Protein AF-A0A3M7QN34-F1 (afdb_monomer_lite)

Secondary structure (DSSP, 8-state):
--HHHHHHHHHHHHHHH-TT-SEETTEE--HHHHHHHHHHHHHHHTSSSPPPPSS-TTTT---GGGGSS---HHHHHHHHHS-TT----HHHHHHHHHHHHHHHHHHHHHHHHHHHHHHT--GGGGPPPTTHHHHHHHHHTT-HHHHHHHHHHHHHHHHS---HHHHHHHHHHTTGGGSSS-THHHHHHHHS-HHHHHHHHHHHHHHHHHHHHHHHHHHHHHHHHHT--

Organism: Brachionus plicatilis (NCBI:txid10195)

Foldseek 3Di:
DVVVVVVVVVVLLVCLACVQDQDDPLAGDAPVNNVVSVVQQVVLVVDPHHDDRPDDPPPPPDDPVVVPDDDDPLNVVCCVQDPSPDDGDLVVNLVVLLSLLLVLLVVLLVVLVVVCVVPVNDSVLQHADPCLLVLLLVLCVVVVPLLVVLLVVLVVLLVDVDDLVVVVVVCVVSVNLVRDPPSSNSSSLSVGDSVSSSSSSSSSVNSVVSVVVVVVVVVVVVVVVVVVD

Radius of gyration: 20.68 Å; chains: 1; bounding box: 48×54×61 Å

pLDDT: mean 83.12, std 12.53, range [33.84, 96.0]

Structure (mmCIF, N/CA/C/O backbone):
data_AF-A0A3M7QN34-F1
#
_entry.id   AF-A0A3M7QN34-F1
#
loop_
_atom_site.group_PDB
_atom_site.id
_atom_site.type_symbol
_atom_site.label_atom_id
_atom_site.label_alt_id
_atom_site.label_comp_id
_atom_site.label_asym_id
_atom_site.label_entity_id
_atom_site.label_seq_id
_atom_site.pdbx_PDB_ins_code
_atom_site.Cartn_x
_atom_site.Cartn_y
_atom_site.Cartn_z
_atom_site.occupancy
_atom_site.B_iso_or_equiv
_atom_site.auth_seq_id
_atom_site.auth_comp_id
_atom_site.auth_asym_id
_atom_site.auth_atom_id
_atom_site.pdbx_PDB_model_num
ATOM 1 N N . MET A 1 1 ? -16.523 -7.937 -21.907 1.00 39.94 1 MET A N 1
ATOM 2 C CA . MET A 1 1 ? -15.132 -8.309 -22.277 1.00 39.94 1 MET A CA 1
ATOM 3 C C . MET A 1 1 ? -14.307 -7.127 -22.798 1.00 39.94 1 MET A C 1
ATOM 5 O O . MET A 1 1 ? -13.100 -7.127 -22.617 1.00 39.94 1 MET A O 1
ATOM 9 N N . THR A 1 2 ? -14.929 -6.104 -23.390 1.00 34.28 2 THR A N 1
ATOM 10 C CA . THR A 1 2 ? -14.274 -4.892 -23.917 1.00 34.28 2 THR A CA 1
ATOM 11 C C . THR A 1 2 ? -13.830 -3.886 -22.845 1.00 34.28 2 THR A C 1
ATOM 13 O O . THR A 1 2 ? -12.757 -3.311 -22.983 1.00 34.28 2 THR A O 1
ATOM 16 N N . GLU A 1 3 ? -14.562 -3.722 -21.737 1.00 33.84 3 GLU A N 1
ATOM 17 C CA . GLU A 1 3 ? -14.157 -2.800 -20.653 1.00 33.84 3 GLU A CA 1
ATOM 18 C C . GLU A 1 3 ? -12.852 -3.213 -19.955 1.00 33.84 3 GLU A C 1
ATOM 20 O O . GLU A 1 3 ? -12.034 -2.359 -19.628 1.00 33.84 3 GLU A O 1
ATOM 25 N N . PHE A 1 4 ? -12.601 -4.518 -19.809 1.00 37.81 4 PHE A N 1
ATOM 26 C CA . PHE A 1 4 ? -11.396 -5.045 -19.152 1.00 37.81 4 PHE A CA 1
ATOM 27 C C . PHE A 1 4 ? -10.110 -4.830 -19.979 1.00 37.81 4 PHE A C 1
ATOM 29 O O . PHE A 1 4 ? -9.010 -4.781 -19.435 1.00 37.81 4 PHE A O 1
ATOM 36 N N . LEU A 1 5 ? -10.237 -4.685 -21.304 1.00 39.94 5 LEU A N 1
ATOM 37 C CA . LEU A 1 5 ? -9.117 -4.376 -22.202 1.00 39.94 5 LEU A CA 1
ATOM 38 C C . LEU A 1 5 ? -8.821 -2.868 -22.250 1.00 39.94 5 LEU A C 1
ATOM 40 O O . LEU A 1 5 ? -7.662 -2.472 -22.377 1.00 39.94 5 LEU A O 1
ATOM 44 N N . ILE A 1 6 ? -9.846 -2.024 -22.087 1.00 45.12 6 ILE A N 1
ATOM 45 C CA . ILE A 1 6 ? -9.699 -0.560 -22.039 1.00 45.12 6 ILE A CA 1
ATOM 46 C C . ILE A 1 6 ? -9.019 -0.129 -20.728 1.00 45.12 6 ILE A C 1
ATOM 48 O O . ILE A 1 6 ? -8.117 0.714 -20.750 1.00 45.12 6 ILE A O 1
ATOM 52 N N . THR A 1 7 ? -9.368 -0.754 -19.597 1.00 51.06 7 THR A N 1
ATOM 53 C CA . THR A 1 7 ? -8.745 -0.476 -18.289 1.00 51.06 7 THR A CA 1
ATOM 54 C C . THR A 1 7 ? -7.272 -0.889 -18.232 1.00 51.06 7 THR A C 1
ATOM 56 O O . THR A 1 7 ? -6.459 -0.173 -17.643 1.00 51.06 7 THR A O 1
ATOM 59 N N . ASN A 1 8 ? -6.891 -1.985 -18.901 1.00 59.00 8 ASN A N 1
ATOM 60 C CA . ASN A 1 8 ? -5.503 -2.460 -18.910 1.00 59.00 8 ASN A CA 1
ATOM 61 C C . ASN A 1 8 ? -4.574 -1.552 -19.746 1.00 59.00 8 ASN A C 1
ATOM 63 O O . ASN A 1 8 ? -3.414 -1.348 -19.396 1.00 59.00 8 ASN A O 1
ATOM 67 N N . SER A 1 9 ? -5.088 -0.928 -20.814 1.00 75.38 9 SER A N 1
ATOM 68 C CA . SER A 1 9 ? -4.339 0.081 -21.581 1.00 75.38 9 SER A CA 1
ATOM 69 C C . SER A 1 9 ? -4.202 1.405 -20.814 1.00 75.38 9 SER A C 1
ATOM 71 O O . SER A 1 9 ? -3.133 2.019 -20.832 1.00 75.38 9 SER A O 1
ATOM 73 N N . TYR A 1 10 ? -5.245 1.832 -20.089 1.00 88.50 10 TYR A N 1
ATOM 74 C CA . TYR A 1 10 ? -5.228 3.082 -19.321 1.00 88.50 10 TYR A CA 1
ATOM 75 C C . TYR A 1 10 ? -4.067 3.138 -18.321 1.00 88.50 10 TYR A C 1
ATOM 77 O O . TYR A 1 10 ? -3.252 4.061 -18.387 1.00 88.50 10 TYR A O 1
ATOM 85 N N . ARG A 1 11 ? -3.944 2.137 -17.440 1.00 91.06 11 ARG A N 1
ATOM 86 C CA . ARG A 1 11 ? -2.914 2.152 -16.394 1.00 91.06 11 ARG A CA 1
ATOM 87 C C . ARG A 1 11 ? -1.502 2.137 -16.981 1.00 91.06 11 ARG A C 1
ATOM 89 O O . ARG A 1 11 ? -0.665 2.923 -16.546 1.00 91.06 11 ARG A O 1
ATOM 96 N N . LYS A 1 12 ? -1.260 1.331 -18.023 1.00 89.75 12 LYS A N 1
ATOM 97 C CA . LYS A 1 12 ? 0.034 1.288 -18.729 1.00 89.75 12 LYS A CA 1
ATOM 98 C C . LYS A 1 12 ? 0.401 2.651 -19.317 1.00 89.75 12 LYS A C 1
ATOM 100 O O . LYS A 1 12 ? 1.519 3.118 -19.123 1.00 89.75 12 LYS A O 1
ATOM 105 N N . HIS A 1 13 ? -0.553 3.335 -19.950 1.00 89.00 13 HIS A N 1
ATOM 106 C CA . HIS A 1 13 ? -0.333 4.690 -20.459 1.00 89.00 13 HIS A CA 1
ATOM 107 C C . HIS A 1 13 ? -0.095 5.725 -19.356 1.00 89.00 13 HIS A C 1
ATOM 109 O O . HIS A 1 13 ? 0.715 6.629 -19.552 1.00 89.00 13 HIS A O 1
ATOM 115 N N . MET A 1 14 ? -0.775 5.614 -18.213 1.00 89.81 14 MET A N 1
ATOM 116 C CA . MET A 1 14 ? -0.556 6.516 -17.079 1.00 89.81 14 MET A CA 1
ATOM 117 C C . MET A 1 14 ? 0.842 6.335 -16.484 1.00 89.81 14 MET A C 1
ATOM 119 O O . MET A 1 14 ? 1.532 7.322 -16.239 1.00 89.81 14 MET A O 1
ATOM 123 N N . VAL A 1 15 ? 1.286 5.087 -16.306 1.00 90.44 15 VAL A N 1
ATOM 124 C CA . VAL A 1 15 ? 2.637 4.768 -15.818 1.00 90.44 15 VAL A CA 1
ATOM 125 C C . VAL A 1 15 ? 3.715 5.263 -16.786 1.00 90.44 15 VAL A C 1
ATOM 127 O O . VAL A 1 15 ? 4.720 5.814 -16.337 1.00 90.44 15 VAL A O 1
ATOM 130 N N . ASP A 1 16 ? 3.495 5.103 -18.093 1.00 89.12 16 ASP A N 1
ATOM 131 C CA . ASP A 1 16 ? 4.386 5.597 -19.152 1.00 89.12 16 ASP A CA 1
ATOM 132 C C . ASP A 1 16 ? 4.466 7.134 -19.170 1.00 89.12 16 ASP A C 1
ATOM 134 O O . ASP A 1 16 ? 5.551 7.715 -19.184 1.00 89.12 16 ASP A O 1
ATOM 138 N N . SER A 1 17 ? 3.314 7.803 -19.083 1.00 87.94 17 SER A N 1
ATOM 139 C CA . SER A 1 17 ? 3.221 9.267 -19.156 1.00 87.94 17 SER A CA 1
ATOM 140 C C . SER A 1 17 ? 3.721 9.970 -17.888 1.00 87.94 17 SER A C 1
ATOM 142 O O . SER A 1 17 ? 4.179 11.113 -17.949 1.00 87.94 17 SER A O 1
ATOM 144 N N . LEU A 1 18 ? 3.629 9.309 -16.728 1.00 87.31 18 LEU A N 1
ATOM 145 C CA . LEU A 1 18 ? 3.981 9.860 -15.418 1.00 87.31 18 LEU A CA 1
ATOM 146 C C . LEU A 1 18 ? 5.136 9.064 -14.784 1.00 87.31 18 LEU A C 1
ATOM 148 O O . LEU A 1 18 ? 4.937 8.279 -13.852 1.00 87.31 18 LEU A O 1
ATOM 152 N N . PRO A 1 19 ? 6.389 9.287 -15.214 1.00 80.19 19 PRO A N 1
ATOM 153 C CA . PRO A 1 19 ? 7.516 8.466 -14.779 1.00 80.19 19 PRO A CA 1
ATOM 154 C C . PRO A 1 19 ? 7.791 8.555 -13.271 1.00 80.19 19 PRO A C 1
ATOM 156 O O . PRO A 1 19 ? 8.346 7.614 -12.705 1.00 80.19 19 PRO A O 1
ATOM 159 N N . ASN A 1 20 ? 7.394 9.641 -12.605 1.00 82.94 20 ASN A N 1
ATOM 160 C CA . ASN A 1 20 ? 7.697 9.887 -11.190 1.00 82.94 20 ASN A CA 1
ATOM 161 C C . ASN A 1 20 ? 6.503 9.663 -10.251 1.00 82.94 20 ASN A C 1
ATOM 163 O O . ASN A 1 20 ? 6.645 9.841 -9.045 1.00 82.94 20 ASN A O 1
ATOM 167 N N . VAL A 1 21 ? 5.335 9.261 -10.767 1.00 87.31 21 VAL A N 1
ATOM 168 C CA . VAL A 1 21 ? 4.147 9.041 -9.927 1.00 87.31 21 VAL A CA 1
ATOM 169 C C . VAL A 1 21 ? 4.325 7.809 -9.049 1.00 87.31 21 VAL A C 1
ATOM 171 O O . VAL A 1 21 ? 4.729 6.765 -9.547 1.00 87.31 21 VAL A O 1
ATOM 174 N N . TRP A 1 22 ? 4.032 7.891 -7.755 1.00 90.25 22 TRP A N 1
ATOM 175 C CA . TRP A 1 22 ? 4.154 6.727 -6.867 1.00 90.25 22 TRP A CA 1
ATOM 176 C C . TRP A 1 22 ? 2.899 5.871 -6.835 1.00 90.25 22 TRP A C 1
ATOM 178 O O . TRP A 1 22 ? 2.993 4.662 -6.669 1.00 90.25 22 TRP A O 1
ATOM 188 N N . MET A 1 23 ? 1.732 6.484 -7.004 1.00 91.38 23 MET A N 1
ATOM 189 C CA . MET A 1 23 ? 0.447 5.830 -6.819 1.00 91.38 23 MET A CA 1
ATOM 190 C C . MET A 1 23 ? -0.526 6.281 -7.905 1.00 91.38 23 MET A C 1
ATOM 192 O O . MET A 1 23 ? -0.643 7.473 -8.177 1.00 91.38 23 MET A O 1
ATOM 196 N N . ILE A 1 24 ? -1.217 5.324 -8.518 1.00 92.25 24 ILE A N 1
ATOM 197 C CA . ILE A 1 24 ? -2.291 5.561 -9.491 1.00 92.25 24 ILE A CA 1
ATOM 198 C C . ILE A 1 24 ? -3.510 4.798 -8.979 1.00 92.25 24 ILE A C 1
ATOM 200 O O . ILE A 1 24 ? -3.395 3.605 -8.689 1.00 92.25 24 ILE A O 1
ATOM 204 N N . ASP A 1 25 ? -4.643 5.488 -8.846 1.00 89.25 25 ASP A N 1
ATOM 205 C CA . ASP A 1 25 ? -5.914 4.947 -8.338 1.00 89.25 25 ASP A CA 1
ATOM 206 C C . ASP A 1 25 ? -5.789 4.255 -6.968 1.00 89.25 25 ASP A C 1
ATOM 208 O O . ASP A 1 25 ? -6.411 3.232 -6.700 1.00 89.25 25 ASP A O 1
ATOM 212 N N . GLY A 1 26 ? -4.927 4.787 -6.095 1.00 86.88 26 GLY A N 1
ATOM 213 C CA . GLY A 1 26 ? -4.665 4.210 -4.773 1.00 86.88 26 GLY A CA 1
ATOM 214 C C . GLY A 1 26 ? -3.679 3.035 -4.765 1.00 86.88 26 GLY A C 1
ATOM 215 O O . GLY A 1 26 ? -3.282 2.594 -3.695 1.00 86.88 26 GLY A O 1
ATOM 216 N N . LEU A 1 27 ? -3.225 2.549 -5.923 1.00 91.00 27 LEU A N 1
ATOM 217 C CA . LEU A 1 27 ? -2.272 1.440 -6.007 1.00 91.00 27 LEU A CA 1
ATOM 218 C C . LEU A 1 27 ? -0.865 1.918 -6.343 1.00 91.00 27 LEU A C 1
ATOM 220 O O . LEU A 1 27 ? -0.657 2.648 -7.322 1.00 91.00 27 LEU A O 1
ATOM 224 N N . LEU A 1 28 ? 0.110 1.438 -5.571 1.00 94.19 28 LEU A N 1
ATOM 225 C CA . LEU A 1 28 ? 1.518 1.733 -5.791 1.00 94.19 28 LEU A CA 1
ATOM 226 C C . LEU A 1 28 ? 1.970 1.272 -7.187 1.00 94.19 28 LEU A C 1
ATOM 228 O O . LEU A 1 28 ? 1.650 0.172 -7.658 1.00 94.19 28 LEU A O 1
ATOM 232 N N . VAL A 1 29 ? 2.730 2.138 -7.851 1.00 93.88 29 VAL A N 1
ATOM 233 C CA . VAL A 1 29 ? 3.403 1.861 -9.119 1.00 93.88 29 VAL A CA 1
ATOM 234 C C . VAL A 1 29 ? 4.790 1.311 -8.817 1.00 93.88 29 VAL A C 1
ATOM 236 O O . VAL A 1 29 ? 5.713 2.072 -8.516 1.00 93.88 29 VAL A O 1
ATOM 239 N N . THR A 1 30 ? 4.921 -0.011 -8.898 1.00 93.75 30 THR A N 1
ATOM 240 C CA . THR A 1 30 ? 6.164 -0.719 -8.580 1.00 93.75 30 THR A CA 1
ATOM 241 C C . THR A 1 30 ? 7.180 -0.604 -9.713 1.00 93.75 30 THR A C 1
ATOM 243 O O . THR A 1 30 ? 6.852 -0.323 -10.870 1.00 93.75 30 THR A O 1
ATOM 246 N N . SER A 1 31 ? 8.445 -0.818 -9.381 1.00 92.25 31 SER A N 1
ATOM 247 C CA . SER A 1 31 ? 9.549 -0.939 -10.332 1.00 92.25 31 SER A CA 1
ATOM 248 C C . SER A 1 31 ? 9.301 -2.040 -11.368 1.00 92.25 31 SER A C 1
ATOM 250 O O . SER A 1 31 ? 9.522 -1.808 -12.557 1.00 92.25 31 SER A O 1
ATOM 252 N N . ALA A 1 32 ? 8.758 -3.188 -10.952 1.00 92.00 32 ALA A N 1
ATOM 253 C CA . ALA A 1 32 ? 8.401 -4.278 -11.858 1.00 92.00 32 ALA A CA 1
ATOM 254 C C . ALA A 1 32 ? 7.291 -3.880 -12.844 1.00 92.00 32 ALA A C 1
ATOM 256 O O . ALA A 1 32 ? 7.429 -4.130 -14.039 1.00 92.00 32 ALA A O 1
ATOM 257 N N . GLU A 1 33 ? 6.240 -3.186 -12.384 1.00 92.00 33 GLU A N 1
ATOM 258 C CA . GLU A 1 33 ? 5.192 -2.662 -13.274 1.00 92.00 33 GLU A CA 1
ATOM 259 C C . GLU A 1 33 ? 5.778 -1.714 -14.327 1.00 92.00 33 GLU A C 1
ATOM 261 O O . GLU A 1 33 ? 5.418 -1.777 -15.500 1.00 92.00 33 GLU A O 1
ATOM 266 N N . ARG A 1 34 ? 6.712 -0.842 -13.939 1.00 91.56 34 ARG A N 1
ATOM 267 C CA . ARG A 1 34 ? 7.362 0.067 -14.895 1.00 91.56 34 ARG A CA 1
ATOM 268 C C . ARG A 1 34 ? 8.166 -0.682 -15.943 1.00 91.56 34 ARG A C 1
ATOM 270 O O . ARG A 1 34 ? 8.145 -0.284 -17.106 1.00 91.56 34 ARG A O 1
ATOM 277 N N . GLN A 1 35 ? 8.855 -1.747 -15.542 1.00 91.56 35 GLN A N 1
ATOM 278 C CA . GLN A 1 35 ? 9.575 -2.595 -16.482 1.00 91.56 35 GLN A CA 1
ATOM 279 C C . GLN A 1 35 ? 8.607 -3.302 -17.436 1.00 91.56 35 GLN A C 1
ATOM 281 O O . GLN A 1 35 ? 8.849 -3.309 -18.639 1.00 91.56 35 GLN A O 1
ATOM 286 N N . GLU A 1 36 ? 7.490 -3.833 -16.929 1.00 90.88 36 GLU A N 1
ATOM 287 C CA . GLU A 1 36 ? 6.443 -4.439 -17.761 1.00 90.88 36 GLU A CA 1
ATOM 288 C C . GLU A 1 36 ? 5.899 -3.438 -18.789 1.00 90.88 36 GLU A C 1
ATOM 290 O O . GLU A 1 36 ? 5.743 -3.770 -19.962 1.00 90.88 36 GLU A O 1
ATOM 295 N N . VAL A 1 37 ? 5.645 -2.197 -18.368 1.00 91.19 37 VAL A N 1
ATOM 296 C CA . VAL A 1 37 ? 5.174 -1.129 -19.257 1.00 91.19 37 VAL A CA 1
ATOM 297 C C . VAL A 1 37 ? 6.223 -0.787 -20.316 1.00 91.19 37 VAL A C 1
ATOM 299 O O . VAL A 1 37 ? 5.864 -0.673 -21.485 1.00 91.19 37 VAL A O 1
ATOM 302 N N . SER A 1 38 ? 7.505 -0.675 -19.949 1.00 90.75 38 SER A N 1
ATOM 303 C CA . SER A 1 38 ? 8.587 -0.441 -20.920 1.00 90.75 38 SER A CA 1
ATOM 304 C C . SER A 1 38 ? 8.640 -1.555 -21.965 1.00 90.75 38 SER A C 1
ATOM 306 O O . SER A 1 38 ? 8.570 -1.279 -23.163 1.00 90.75 38 SER A O 1
ATOM 308 N N . ASN A 1 39 ? 8.664 -2.812 -21.509 1.00 91.12 39 ASN A N 1
ATOM 309 C CA . ASN A 1 39 ? 8.691 -3.985 -22.381 1.00 91.12 39 ASN A CA 1
ATOM 310 C C . ASN A 1 39 ? 7.465 -4.016 -23.303 1.00 91.12 39 ASN A C 1
ATOM 312 O O . ASN A 1 39 ? 7.597 -4.271 -24.494 1.00 91.12 39 ASN A O 1
ATOM 316 N N . PHE A 1 40 ? 6.280 -3.684 -22.782 1.00 91.00 40 PHE A N 1
ATOM 317 C CA . PHE A 1 40 ? 5.051 -3.624 -23.568 1.00 91.00 40 PHE A CA 1
ATOM 318 C C . PHE A 1 40 ? 5.157 -2.649 -24.750 1.00 91.00 40 PHE A C 1
ATOM 320 O O . PHE A 1 40 ? 4.771 -3.005 -25.863 1.00 91.00 40 PHE A O 1
ATOM 327 N N . PHE A 1 41 ? 5.684 -1.436 -24.549 1.00 89.81 41 PHE A N 1
ATOM 328 C CA . PHE A 1 41 ? 5.850 -0.477 -25.649 1.00 89.81 41 PHE A CA 1
ATOM 329 C C . PHE A 1 41 ? 6.945 -0.903 -26.635 1.00 89.81 41 PHE A C 1
ATOM 331 O O . PHE A 1 41 ? 6.761 -0.749 -27.844 1.00 89.81 41 PHE A O 1
ATOM 338 N N . GLU A 1 42 ? 8.042 -1.487 -26.150 1.00 90.00 42 GLU A N 1
ATOM 339 C CA . GLU A 1 42 ? 9.117 -2.021 -26.998 1.00 90.00 42 GLU A CA 1
ATOM 340 C C . GLU A 1 42 ? 8.642 -3.183 -27.882 1.00 90.00 42 GLU A C 1
ATOM 342 O O . GLU A 1 42 ? 8.927 -3.220 -29.081 1.00 90.00 42 GLU A O 1
ATOM 347 N N . GLU A 1 43 ? 7.880 -4.117 -27.315 1.00 88.50 43 GLU A N 1
ATOM 348 C CA . GLU A 1 43 ? 7.273 -5.234 -28.041 1.00 88.50 43 GLU A CA 1
ATOM 349 C C . GLU A 1 43 ? 6.202 -4.741 -29.016 1.00 88.50 43 GLU A C 1
ATOM 351 O O . GLU A 1 43 ? 6.167 -5.158 -30.176 1.00 88.50 43 GLU A O 1
ATOM 356 N N . SER A 1 44 ? 5.358 -3.800 -28.580 1.00 88.19 44 SER A N 1
ATOM 357 C CA . SER A 1 44 ? 4.315 -3.223 -29.426 1.00 88.19 44 SER A CA 1
ATOM 358 C C . SER A 1 44 ? 4.902 -2.517 -30.648 1.00 88.19 44 SER A C 1
ATOM 360 O O . SER A 1 44 ? 4.360 -2.659 -31.745 1.00 88.19 44 SER A O 1
ATOM 362 N N . ALA A 1 45 ? 6.039 -1.831 -30.503 1.00 87.69 45 ALA A N 1
ATOM 363 C CA . ALA A 1 45 ? 6.739 -1.180 -31.611 1.00 87.69 45 ALA A CA 1
ATOM 364 C C . ALA A 1 45 ? 7.177 -2.155 -32.720 1.00 87.69 45 ALA A C 1
ATOM 366 O O . ALA A 1 45 ? 7.292 -1.749 -33.875 1.00 87.69 45 ALA A O 1
ATOM 367 N N . ARG A 1 46 ? 7.389 -3.437 -32.391 1.00 87.31 46 ARG A N 1
ATOM 368 C CA . ARG A 1 46 ? 7.749 -4.500 -33.348 1.00 87.31 46 ARG A CA 1
ATOM 369 C C . ARG A 1 46 ? 6.534 -5.176 -33.991 1.00 87.31 46 ARG A C 1
ATOM 371 O O . ARG A 1 46 ? 6.697 -6.000 -34.887 1.00 87.31 46 ARG A O 1
ATOM 378 N N . SER A 1 47 ? 5.324 -4.867 -33.526 1.00 87.62 47 SER A N 1
ATOM 379 C CA . SER A 1 47 ? 4.079 -5.456 -34.027 1.00 87.62 47 SER A CA 1
ATOM 380 C C . SER A 1 47 ? 3.548 -4.744 -35.278 1.00 87.62 47 SER A C 1
ATOM 382 O O . SER A 1 47 ? 3.917 -3.610 -35.575 1.00 87.62 47 SER A O 1
ATOM 384 N N . SER A 1 48 ? 2.608 -5.380 -35.988 1.00 85.25 48 SER A N 1
ATOM 385 C CA . SER A 1 48 ? 1.949 -4.780 -37.163 1.00 85.25 48 SER A CA 1
ATOM 386 C C . SER A 1 48 ? 1.107 -3.539 -36.836 1.00 85.25 48 SER A C 1
ATOM 388 O O . SER A 1 48 ? 0.802 -2.745 -37.726 1.00 85.25 48 SER A O 1
ATOM 390 N N . ARG A 1 49 ? 0.713 -3.364 -35.568 1.00 84.12 49 ARG A N 1
ATOM 391 C CA . ARG A 1 49 ? -0.106 -2.247 -35.081 1.00 84.12 49 ARG A CA 1
ATOM 392 C C . ARG A 1 49 ? 0.505 -1.675 -33.799 1.00 84.12 49 ARG A C 1
ATOM 394 O O . ARG A 1 49 ? 0.026 -1.984 -32.706 1.00 84.12 49 ARG A O 1
ATOM 401 N N . PRO A 1 50 ? 1.551 -0.842 -33.918 1.00 85.00 50 PRO A N 1
ATOM 402 C CA . PRO A 1 50 ? 2.266 -0.334 -32.761 1.00 85.00 50 PRO A CA 1
ATOM 403 C C . PRO A 1 50 ? 1.398 0.601 -31.919 1.00 85.00 50 PRO A C 1
ATOM 405 O O . PRO A 1 50 ? 0.769 1.537 -32.422 1.00 85.00 50 PRO A O 1
ATOM 408 N N . THR A 1 51 ? 1.395 0.358 -30.611 1.00 86.12 51 THR A N 1
ATOM 409 C CA . THR A 1 51 ? 0.754 1.224 -29.621 1.00 86.12 51 THR A CA 1
ATOM 410 C C . THR A 1 51 ? 1.645 2.433 -29.382 1.00 86.12 51 THR A C 1
ATOM 412 O O . THR A 1 51 ? 2.818 2.300 -29.045 1.00 86.12 51 THR A O 1
ATOM 415 N N . ARG A 1 52 ? 1.093 3.633 -29.575 1.00 84.56 52 ARG A N 1
ATOM 416 C CA . ARG A 1 52 ? 1.848 4.884 -29.448 1.00 84.56 52 ARG A CA 1
ATOM 417 C C . ARG A 1 52 ? 1.868 5.372 -28.004 1.00 84.56 52 ARG A C 1
ATOM 419 O O . ARG A 1 52 ? 0.852 5.313 -27.310 1.00 84.56 52 ARG A O 1
ATOM 426 N N . HIS A 1 53 ? 3.003 5.925 -27.588 1.00 86.25 53 HIS A N 1
ATOM 427 C CA . HIS A 1 53 ? 3.081 6.750 -26.385 1.00 86.25 53 HIS A CA 1
ATOM 428 C C . HIS A 1 53 ? 2.101 7.921 -26.518 1.00 86.25 53 HIS A C 1
ATOM 430 O O . HIS A 1 53 ? 2.053 8.577 -27.561 1.00 86.25 53 HIS A O 1
ATOM 436 N N . LYS A 1 54 ? 1.289 8.166 -25.484 1.00 84.56 54 LYS A N 1
ATOM 437 C CA . LYS A 1 54 ? 0.263 9.223 -25.527 1.00 84.56 54 LYS A CA 1
ATOM 438 C C . LYS A 1 54 ? 0.847 10.612 -25.314 1.00 84.56 54 LYS A C 1
ATOM 440 O O . LYS A 1 54 ? 0.314 11.578 -25.849 1.00 84.56 54 LYS A O 1
ATOM 445 N N . LEU A 1 55 ? 1.910 10.705 -24.522 1.00 82.56 55 LEU A N 1
ATOM 446 C CA . LEU A 1 55 ? 2.529 11.961 -24.129 1.00 82.56 55 LEU A CA 1
ATOM 447 C C . LEU A 1 55 ? 4.050 11.863 -24.292 1.00 82.56 55 LEU A C 1
ATOM 449 O O . LEU A 1 55 ? 4.618 10.784 -24.096 1.00 82.56 55 LEU A O 1
ATOM 453 N N . PRO A 1 56 ? 4.725 12.965 -24.655 1.00 75.88 56 PRO A N 1
ATOM 454 C CA . PRO A 1 56 ? 6.178 13.003 -24.688 1.00 75.88 56 PRO A CA 1
ATOM 455 C C . PRO A 1 56 ? 6.756 12.809 -23.280 1.00 75.88 56 PRO A C 1
ATOM 457 O O . PRO A 1 56 ? 6.206 13.286 -22.281 1.00 75.88 56 PRO A O 1
ATOM 460 N N . LYS A 1 57 ? 7.902 12.121 -23.200 1.00 66.56 57 LYS A N 1
ATOM 461 C CA . LYS A 1 57 ? 8.616 11.926 -21.933 1.00 66.56 57 LYS A CA 1
ATOM 462 C C . LYS A 1 57 ? 8.925 13.297 -21.310 1.00 66.56 57 LYS A C 1
ATOM 464 O O . LYS A 1 57 ? 9.348 14.213 -22.007 1.00 66.56 57 LYS A O 1
ATOM 469 N N . TYR A 1 58 ? 8.730 13.410 -19.993 1.00 65.12 58 TYR A N 1
ATOM 470 C CA . TYR A 1 58 ? 9.049 14.586 -19.160 1.00 65.12 58 TYR A CA 1
ATOM 471 C C . TYR A 1 58 ? 8.108 15.800 -19.229 1.00 65.12 58 TYR A C 1
ATOM 473 O O . TYR A 1 58 ? 8.429 16.836 -18.650 1.00 65.12 58 TYR A O 1
ATOM 481 N N . GLN A 1 59 ? 6.912 15.682 -19.816 1.00 71.81 59 GLN A N 1
ATOM 482 C CA . GLN A 1 59 ? 5.939 16.789 -19.825 1.00 71.81 59 GLN A CA 1
ATOM 483 C C . GLN A 1 59 ? 5.528 17.269 -18.416 1.00 71.81 59 GLN A C 1
ATOM 485 O O . GLN A 1 59 ? 5.195 18.436 -18.226 1.00 71.81 59 GLN A O 1
ATOM 490 N N . PHE A 1 60 ? 5.585 16.382 -17.418 1.00 67.75 60 PHE A N 1
ATOM 491 C CA . PHE A 1 60 ? 5.195 16.662 -16.032 1.00 67.75 60 PHE A CA 1
ATOM 492 C C . PHE A 1 60 ? 6.385 16.817 -15.074 1.00 67.75 60 PHE A C 1
ATOM 494 O O . PHE A 1 60 ? 6.274 16.505 -13.888 1.00 67.75 60 PHE A O 1
ATOM 501 N N . VAL A 1 61 ? 7.537 17.281 -15.564 1.00 64.81 61 VAL A N 1
ATOM 502 C CA . VAL A 1 61 ? 8.676 17.624 -14.701 1.00 64.81 61 VAL A CA 1
ATOM 503 C C . VAL A 1 61 ? 8.579 19.105 -14.310 1.00 64.81 61 VAL A C 1
ATOM 505 O O . VAL A 1 61 ? 8.656 19.968 -15.184 1.00 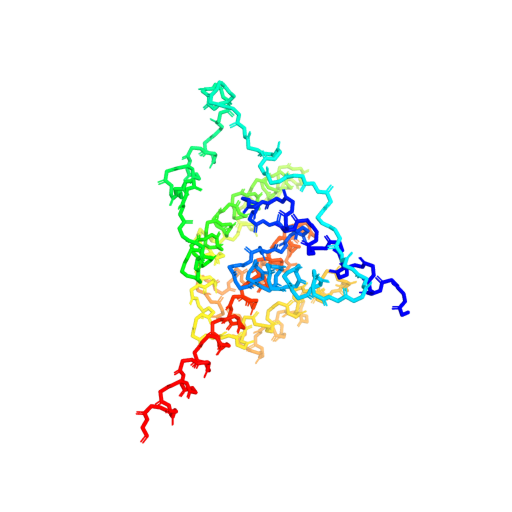64.81 61 VAL A O 1
ATOM 508 N N . PRO A 1 62 ? 8.390 19.438 -13.018 1.00 63.06 62 PRO A N 1
ATOM 509 C CA . PRO A 1 62 ? 8.310 20.829 -12.586 1.00 63.06 62 PRO A CA 1
ATOM 510 C C . PRO A 1 62 ? 9.650 21.551 -12.785 1.00 63.06 62 PRO A C 1
ATOM 512 O O . PRO A 1 62 ? 10.714 20.996 -12.496 1.00 63.06 62 PRO A O 1
ATOM 515 N N . SER A 1 63 ? 9.588 22.806 -13.242 1.00 63.72 63 SER A N 1
ATOM 516 C CA . SER A 1 63 ? 10.758 23.678 -13.389 1.00 63.72 63 SER A CA 1
ATOM 517 C C . SER A 1 63 ? 11.362 24.049 -12.032 1.00 63.72 63 SER A C 1
ATOM 519 O O . SER A 1 63 ? 10.658 24.109 -11.023 1.00 63.72 63 SER A O 1
ATOM 521 N N . ASP A 1 64 ? 12.661 24.352 -12.000 1.00 62.44 64 ASP A N 1
ATOM 522 C CA . ASP A 1 64 ? 13.377 24.678 -10.757 1.00 62.44 64 ASP A CA 1
ATOM 523 C C . ASP A 1 64 ? 12.845 25.936 -10.050 1.00 62.44 64 ASP A C 1
ATOM 525 O O . ASP A 1 64 ? 12.922 26.032 -8.828 1.00 62.44 64 ASP A O 1
ATOM 529 N N . GLN A 1 65 ? 12.220 26.863 -10.786 1.00 56.59 65 GLN A N 1
ATOM 530 C CA . GLN A 1 65 ? 11.522 28.024 -10.215 1.00 56.59 65 GLN A CA 1
ATOM 531 C C . GLN A 1 65 ? 10.265 27.642 -9.421 1.00 56.59 65 GLN A C 1
ATOM 533 O O . GLN A 1 65 ? 9.987 28.258 -8.400 1.00 56.59 65 GLN A O 1
ATOM 538 N N . LYS A 1 66 ? 9.530 26.593 -9.820 1.00 55.81 66 LYS A N 1
ATOM 539 C CA . LYS A 1 66 ? 8.359 26.108 -9.064 1.00 55.81 66 LYS A CA 1
ATOM 540 C C . LYS A 1 66 ? 8.743 25.317 -7.808 1.00 55.81 66 LYS A C 1
ATOM 542 O O . LYS A 1 66 ? 7.873 25.026 -6.995 1.00 55.81 66 LYS A O 1
ATOM 547 N N . LYS A 1 67 ? 10.026 24.968 -7.642 1.00 56.25 67 LYS A N 1
ATOM 548 C CA . LYS A 1 67 ? 10.524 24.180 -6.506 1.00 56.25 67 LYS A CA 1
ATOM 549 C C . LYS A 1 67 ? 10.898 25.015 -5.276 1.00 56.25 67 LYS A C 1
ATOM 551 O O . LYS A 1 67 ? 11.233 24.424 -4.258 1.00 56.25 67 LYS A O 1
ATOM 556 N N . LYS A 1 68 ? 10.916 26.348 -5.343 1.00 52.88 68 LYS A N 1
ATOM 557 C CA . LYS A 1 68 ? 11.509 27.151 -4.259 1.00 52.88 68 LYS A CA 1
ATOM 558 C C . LYS A 1 68 ? 10.530 27.631 -3.184 1.00 52.88 68 LYS A C 1
ATOM 560 O O . LYS A 1 68 ? 10.967 27.751 -2.050 1.00 52.88 68 LYS A O 1
ATOM 565 N N . ASP A 1 69 ? 9.233 27.774 -3.476 1.00 51.31 69 ASP A N 1
ATOM 566 C CA . ASP A 1 69 ? 8.360 28.581 -2.597 1.00 51.31 69 ASP A CA 1
ATOM 567 C C . ASP A 1 69 ? 7.069 27.921 -2.067 1.00 51.31 69 ASP A C 1
ATOM 569 O O . ASP A 1 69 ? 6.281 28.595 -1.412 1.00 51.31 69 ASP A O 1
ATOM 573 N N . ILE A 1 70 ? 6.783 26.632 -2.311 1.00 60.12 70 ILE A N 1
ATOM 574 C CA . ILE A 1 70 ? 5.455 26.062 -1.961 1.00 60.12 70 ILE A CA 1
ATOM 575 C C . ILE A 1 70 ? 5.529 24.582 -1.550 1.00 60.12 70 ILE A C 1
ATOM 577 O O . ILE A 1 70 ? 4.832 23.728 -2.100 1.00 60.12 70 ILE A O 1
ATOM 581 N N . TYR A 1 71 ? 6.387 24.231 -0.594 1.00 66.06 71 TYR A N 1
ATOM 582 C CA . TYR A 1 71 ? 6.424 22.864 -0.066 1.00 66.06 71 TYR A CA 1
ATOM 583 C C . TYR A 1 71 ? 6.017 22.831 1.404 1.00 66.06 71 TYR A C 1
ATOM 585 O O . TYR A 1 71 ? 6.706 23.372 2.261 1.00 66.06 71 TYR A O 1
ATOM 593 N N . GLY A 1 72 ? 4.885 22.178 1.686 1.00 76.25 72 GLY A N 1
ATOM 594 C CA . GLY A 1 72 ? 4.480 21.849 3.052 1.00 76.25 72 GLY A CA 1
ATOM 595 C C . GLY A 1 72 ? 5.399 20.798 3.686 1.00 76.25 72 GLY A C 1
ATOM 596 O O . GLY A 1 72 ? 6.212 20.173 3.004 1.00 76.25 72 GLY A O 1
ATOM 597 N N . GLU A 1 73 ? 5.230 20.563 4.987 1.00 83.81 73 GLU A N 1
ATOM 598 C CA . GLU A 1 73 ? 6.057 19.648 5.795 1.00 83.81 73 GLU A CA 1
ATOM 599 C C . GLU A 1 73 ? 6.188 18.237 5.192 1.00 83.81 73 GLU A C 1
ATOM 601 O O . GLU A 1 73 ? 7.259 17.633 5.183 1.00 83.81 73 GLU A O 1
ATOM 606 N N . TRP A 1 74 ? 5.112 17.705 4.614 1.00 82.56 74 TRP A N 1
ATOM 607 C CA . TRP A 1 74 ? 5.149 16.393 3.967 1.00 82.56 74 TRP A CA 1
ATOM 608 C C . TRP A 1 74 ? 5.978 16.374 2.686 1.00 82.56 74 TRP A C 1
ATOM 610 O O . TRP A 1 74 ? 6.679 15.398 2.424 1.00 82.56 74 TRP A O 1
ATOM 620 N N . SER A 1 75 ? 5.945 17.457 1.913 1.00 81.50 75 SER A N 1
ATOM 621 C CA . SER A 1 75 ? 6.768 17.597 0.714 1.00 81.50 75 SER A CA 1
ATOM 622 C C . SER A 1 75 ? 8.246 17.721 1.080 1.00 81.50 75 SER A C 1
ATOM 624 O O . SER A 1 75 ? 9.083 17.107 0.427 1.00 81.50 75 SER A O 1
ATOM 626 N N . THR A 1 76 ? 8.593 18.439 2.152 1.00 83.62 76 THR A N 1
ATOM 627 C CA . THR A 1 76 ? 9.990 18.519 2.611 1.00 83.62 76 THR A CA 1
ATOM 628 C C . THR A 1 76 ? 10.483 17.175 3.150 1.00 83.62 76 THR A C 1
ATOM 630 O O . THR A 1 76 ? 11.585 16.748 2.805 1.00 83.62 76 THR A O 1
ATOM 633 N N . LYS A 1 77 ? 9.648 16.450 3.905 1.00 87.75 77 LYS A N 1
ATOM 634 C CA . LYS A 1 77 ? 9.938 15.092 4.398 1.00 87.75 77 LYS A CA 1
ATOM 635 C C . LYS A 1 77 ? 10.068 14.057 3.276 1.00 87.75 77 LYS A C 1
ATOM 637 O O . LYS A 1 77 ? 10.885 13.144 3.364 1.00 87.75 77 LYS A O 1
ATOM 642 N N . LEU A 1 78 ? 9.274 14.192 2.215 1.00 86.62 78 LEU A N 1
ATOM 643 C CA . LEU A 1 78 ? 9.393 13.381 1.005 1.00 86.62 78 LEU A CA 1
ATOM 644 C C . LEU A 1 78 ? 10.751 13.621 0.333 1.00 86.62 78 LEU A C 1
ATOM 646 O O . LEU A 1 78 ? 11.490 12.674 0.074 1.00 86.62 78 LEU A O 1
ATOM 650 N N . MET A 1 79 ? 11.088 14.890 0.095 1.00 83.00 79 MET A N 1
ATOM 651 C CA . MET A 1 79 ? 12.317 15.284 -0.598 1.00 83.00 79 MET A CA 1
ATOM 652 C C . MET A 1 79 ? 13.583 14.971 0.212 1.00 83.00 79 MET A C 1
ATOM 654 O O . MET A 1 79 ? 14.640 14.775 -0.379 1.00 83.00 79 MET A O 1
ATOM 658 N N . SER A 1 80 ? 13.493 14.891 1.546 1.00 85.50 80 SER A N 1
ATOM 659 C CA . SER A 1 80 ? 14.617 14.478 2.396 1.00 85.50 80 SER A CA 1
ATOM 660 C C . SER A 1 80 ? 14.836 12.964 2.422 1.00 85.50 80 SER A C 1
ATOM 662 O O . SER A 1 80 ? 15.972 12.519 2.574 1.00 85.50 80 SER A O 1
ATOM 664 N N . LYS A 1 81 ? 13.773 12.163 2.265 1.00 85.44 81 LYS A N 1
ATOM 665 C CA . LYS A 1 81 ? 13.846 10.692 2.299 1.00 85.44 81 LYS A CA 1
ATOM 666 C C . LYS A 1 81 ? 14.113 10.053 0.932 1.00 85.44 81 LYS A C 1
ATOM 668 O O . LYS A 1 81 ? 14.629 8.937 0.892 1.00 85.44 81 LYS A O 1
ATOM 673 N N . PHE A 1 82 ? 13.748 10.717 -0.167 1.00 87.38 82 PHE A N 1
ATOM 674 C CA . PHE A 1 82 ? 13.800 10.139 -1.512 1.00 87.38 82 PHE A CA 1
ATOM 675 C C . PHE A 1 82 ? 14.459 11.092 -2.505 1.00 87.38 82 PHE A C 1
ATOM 677 O O . PHE A 1 82 ? 13.988 12.206 -2.735 1.00 87.38 82 PHE A O 1
ATOM 684 N N . ALA A 1 83 ? 15.533 10.627 -3.143 1.00 82.25 83 ALA A N 1
ATOM 685 C CA . ALA A 1 83 ? 16.187 11.381 -4.202 1.00 82.25 83 ALA A CA 1
ATOM 686 C C . ALA A 1 83 ? 15.342 11.365 -5.489 1.00 82.25 83 ALA A C 1
ATOM 688 O O . ALA A 1 83 ? 14.745 10.353 -5.854 1.00 82.25 83 ALA A O 1
ATOM 689 N N . VAL A 1 84 ? 15.340 12.478 -6.231 1.00 73.69 84 VAL A N 1
ATOM 690 C CA . VAL A 1 84 ? 14.555 12.620 -7.476 1.00 73.69 84 VAL A CA 1
ATOM 691 C C . VAL A 1 84 ? 14.951 11.580 -8.536 1.00 73.69 84 VAL A C 1
ATOM 693 O O . VAL A 1 84 ? 14.094 11.092 -9.269 1.00 73.69 84 VAL A O 1
ATOM 696 N N . ASN A 1 85 ? 16.233 11.207 -8.577 1.00 73.56 85 ASN A N 1
ATOM 697 C CA . ASN A 1 85 ? 16.800 10.260 -9.543 1.00 73.56 85 ASN A CA 1
ATOM 698 C C . ASN A 1 85 ? 17.131 8.898 -8.915 1.00 73.56 85 ASN A C 1
ATOM 700 O O . ASN A 1 85 ? 18.014 8.191 -9.396 1.00 73.56 85 ASN A O 1
ATOM 704 N N . GLU A 1 86 ? 16.468 8.542 -7.815 1.00 79.94 86 GLU A N 1
ATOM 705 C CA . GLU A 1 86 ? 16.706 7.266 -7.150 1.00 79.94 86 GLU A CA 1
ATOM 706 C C . GLU A 1 86 ? 16.373 6.081 -8.071 1.00 79.94 86 GLU A C 1
ATOM 708 O O . GLU A 1 86 ? 15.379 6.092 -8.812 1.00 79.94 86 GLU A O 1
ATOM 713 N N . THR A 1 87 ? 17.214 5.047 -8.029 1.00 82.81 87 THR A N 1
ATOM 714 C CA . THR A 1 87 ? 17.007 3.825 -8.807 1.00 82.81 87 THR A CA 1
ATOM 715 C C . THR A 1 87 ? 15.705 3.159 -8.382 1.00 82.81 87 THR A C 1
ATOM 717 O O . THR A 1 87 ? 15.413 3.012 -7.203 1.00 82.81 87 THR A O 1
ATOM 720 N N . LYS A 1 88 ? 14.879 2.765 -9.351 1.00 83.06 88 LYS A N 1
ATOM 721 C CA . LYS A 1 88 ? 13.576 2.155 -9.068 1.00 83.06 88 LYS A CA 1
ATOM 722 C C . LYS A 1 88 ? 13.772 0.654 -8.909 1.00 83.06 88 LYS A C 1
ATOM 724 O O . LYS A 1 88 ? 13.867 -0.058 -9.903 1.00 83.06 88 LYS A O 1
ATOM 729 N N . ASN A 1 89 ? 13.851 0.196 -7.668 1.00 88.00 89 ASN A N 1
ATOM 730 C CA . ASN A 1 89 ? 13.968 -1.215 -7.312 1.00 88.00 89 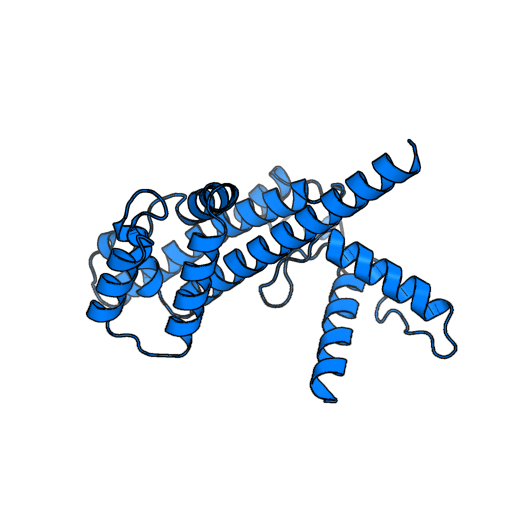ASN A CA 1
ATOM 731 C C . ASN A 1 89 ? 12.952 -1.595 -6.216 1.00 88.00 89 ASN A C 1
ATOM 733 O O . ASN A 1 89 ? 12.278 -0.733 -5.646 1.00 88.00 89 ASN A O 1
ATOM 737 N N . ILE A 1 90 ? 12.870 -2.888 -5.896 1.00 88.56 90 ILE A N 1
ATOM 738 C CA . ILE A 1 90 ? 11.948 -3.417 -4.876 1.00 88.56 90 ILE A CA 1
ATOM 739 C C . ILE A 1 90 ? 12.180 -2.756 -3.506 1.00 88.56 90 ILE A C 1
ATOM 741 O O . ILE A 1 90 ? 11.228 -2.453 -2.795 1.00 88.56 90 ILE A O 1
ATOM 745 N N . GLU A 1 91 ? 13.433 -2.471 -3.146 1.00 90.06 91 GLU A N 1
ATOM 746 C CA . GLU A 1 91 ? 13.773 -1.806 -1.884 1.00 90.06 91 GLU A CA 1
ATOM 747 C C . GLU A 1 91 ? 13.218 -0.374 -1.819 1.00 90.06 91 GLU A C 1
ATOM 749 O O . GLU A 1 91 ? 12.653 0.036 -0.803 1.00 90.06 91 GLU A O 1
ATOM 754 N N . THR A 1 92 ? 13.310 0.384 -2.916 1.00 91.19 92 THR A N 1
ATOM 755 C CA . THR A 1 92 ? 12.679 1.704 -3.011 1.00 91.19 92 THR A CA 1
ATOM 756 C C . THR A 1 92 ? 11.166 1.611 -2.939 1.00 91.19 92 THR A C 1
ATOM 758 O O . THR A 1 92 ? 10.546 2.452 -2.295 1.00 91.19 92 THR A O 1
ATOM 761 N N . ASP A 1 93 ? 10.560 0.589 -3.544 1.00 92.94 93 ASP A N 1
ATOM 762 C CA . ASP A 1 93 ? 9.112 0.397 -3.494 1.00 92.94 93 ASP A CA 1
ATOM 763 C C . ASP A 1 93 ? 8.645 0.082 -2.066 1.00 92.94 93 ASP A C 1
ATOM 765 O O . ASP A 1 93 ? 7.644 0.642 -1.619 1.00 92.94 93 ASP A O 1
ATOM 769 N N . MET A 1 94 ? 9.411 -0.712 -1.310 1.00 92.69 94 MET A N 1
ATOM 770 C CA . MET A 1 94 ? 9.154 -0.958 0.113 1.00 92.69 94 MET A CA 1
ATOM 771 C C . MET A 1 94 ? 9.297 0.310 0.956 1.00 92.69 94 MET A C 1
ATOM 773 O O . MET A 1 94 ? 8.403 0.623 1.740 1.00 92.69 94 MET A O 1
ATOM 777 N N . ARG A 1 95 ? 10.360 1.103 0.758 1.00 92.94 95 ARG A N 1
ATOM 778 C CA . ARG A 1 95 ? 10.508 2.392 1.459 1.00 92.94 95 ARG A CA 1
ATOM 779 C C . ARG A 1 95 ? 9.366 3.354 1.140 1.00 92.94 95 ARG A C 1
ATOM 781 O O . ARG A 1 95 ? 8.877 4.041 2.036 1.00 92.94 95 ARG A O 1
ATOM 788 N N . ARG A 1 96 ? 8.914 3.399 -0.118 1.00 93.38 96 ARG A N 1
ATOM 789 C CA . ARG A 1 96 ? 7.738 4.185 -0.526 1.00 93.38 96 ARG A CA 1
ATOM 790 C C . ARG A 1 96 ? 6.477 3.697 0.174 1.00 93.38 96 ARG A C 1
ATOM 792 O O . ARG A 1 96 ? 5.716 4.527 0.656 1.00 93.38 96 ARG A O 1
ATOM 799 N N . LEU A 1 97 ? 6.267 2.384 0.258 1.00 95.12 97 LEU A N 1
ATOM 800 C CA . LEU A 1 97 ? 5.128 1.800 0.962 1.00 95.12 97 LEU A CA 1
ATOM 801 C C . LEU A 1 97 ? 5.130 2.185 2.451 1.00 95.12 97 LEU A C 1
ATOM 803 O O . LEU A 1 97 ? 4.107 2.636 2.960 1.00 95.12 97 LEU A O 1
ATOM 807 N N . GLU A 1 98 ? 6.276 2.079 3.129 1.00 93.88 98 GLU A N 1
ATOM 808 C CA . GLU A 1 98 ? 6.428 2.497 4.531 1.00 93.88 98 GLU A CA 1
ATOM 809 C C . GLU A 1 98 ? 6.164 3.999 4.717 1.00 93.88 98 GLU A C 1
ATOM 811 O O . GLU A 1 98 ? 5.504 4.404 5.673 1.00 93.88 98 GLU A O 1
ATOM 816 N N . PHE A 1 99 ? 6.633 4.836 3.787 1.00 93.69 99 PHE A N 1
ATOM 817 C CA . PHE A 1 99 ? 6.354 6.273 3.810 1.00 93.69 99 PHE A CA 1
ATOM 818 C C . PHE A 1 99 ? 4.864 6.579 3.612 1.00 93.69 99 PHE A C 1
ATOM 820 O O . PHE A 1 99 ? 4.313 7.432 4.304 1.00 93.69 99 PHE A O 1
ATOM 827 N N . ILE A 1 100 ? 4.198 5.878 2.690 1.00 94.06 100 ILE A N 1
ATOM 828 C CA . ILE A 1 100 ? 2.755 6.022 2.460 1.00 94.06 100 ILE A CA 1
ATOM 829 C C . ILE A 1 100 ? 1.971 5.569 3.695 1.00 94.06 100 ILE A C 1
ATOM 831 O O . ILE A 1 100 ? 0.992 6.217 4.045 1.00 94.06 100 ILE A O 1
ATOM 835 N N . ALA A 1 101 ? 2.408 4.515 4.387 1.00 94.12 101 ALA A N 1
ATOM 836 C CA . ALA A 1 101 ? 1.794 4.085 5.640 1.00 94.12 101 ALA A CA 1
ATOM 837 C C . ALA A 1 101 ? 1.873 5.174 6.716 1.00 94.12 101 ALA A C 1
ATOM 839 O O . ALA A 1 101 ? 0.860 5.505 7.325 1.00 94.12 101 ALA A O 1
ATOM 840 N N . GLU A 1 102 ? 3.051 5.782 6.888 1.00 92.88 102 GLU A N 1
ATOM 841 C CA . GLU A 1 102 ? 3.254 6.914 7.800 1.00 92.88 102 GLU A CA 1
ATOM 842 C C . GLU A 1 102 ? 2.340 8.097 7.436 1.00 92.88 102 GLU A C 1
ATOM 844 O O . GLU A 1 102 ? 1.736 8.725 8.304 1.00 92.88 102 GLU A O 1
ATOM 849 N N . TRP A 1 103 ? 2.200 8.386 6.141 1.00 91.81 103 TRP A N 1
ATOM 850 C CA . TRP A 1 103 ? 1.330 9.454 5.654 1.00 91.81 103 TRP A CA 1
ATOM 851 C C . TRP A 1 103 ? -0.157 9.157 5.879 1.00 91.81 103 TRP A C 1
ATOM 853 O O . TRP A 1 103 ? -0.899 10.024 6.344 1.00 91.81 103 TRP A O 1
ATOM 863 N N . PHE A 1 104 ? -0.595 7.929 5.601 1.00 92.81 104 PHE A N 1
ATOM 864 C CA . PHE A 1 104 ? -1.971 7.493 5.824 1.00 92.81 104 PHE A CA 1
ATOM 865 C C . PH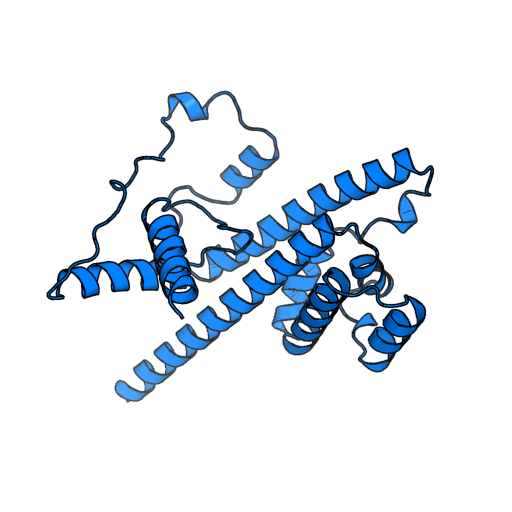E A 1 104 ? -2.335 7.500 7.305 1.00 92.81 104 PHE A C 1
ATOM 867 O O . PHE A 1 104 ? -3.444 7.907 7.632 1.00 92.81 104 PHE A O 1
ATOM 874 N N . GLU A 1 105 ? -1.423 7.133 8.207 1.00 90.38 105 GLU A N 1
ATOM 875 C CA . GLU A 1 105 ? -1.666 7.265 9.647 1.00 90.38 105 GLU A CA 1
ATOM 876 C C . GLU A 1 105 ? -1.990 8.705 10.047 1.00 90.38 105 GLU A C 1
ATOM 878 O O . GLU A 1 105 ? -2.945 8.925 10.789 1.00 90.38 105 GLU A O 1
ATOM 883 N N . GLU A 1 106 ? -1.244 9.693 9.548 1.00 89.69 106 GLU A N 1
ATOM 884 C CA . GLU A 1 106 ? -1.526 11.101 9.853 1.00 89.69 106 GLU A CA 1
ATOM 885 C C . GLU A 1 106 ? -2.856 11.571 9.252 1.00 89.69 106 GLU A C 1
ATOM 887 O O . GLU A 1 106 ? -3.625 12.251 9.932 1.00 89.69 106 GLU A O 1
ATOM 892 N N . ILE A 1 107 ? -3.190 11.154 8.025 1.00 89.81 107 ILE A N 1
ATOM 893 C CA . ILE A 1 107 ? -4.504 11.449 7.427 1.00 89.81 107 ILE A CA 1
ATOM 894 C C . ILE A 1 107 ? -5.630 10.865 8.288 1.00 89.81 107 ILE A C 1
ATOM 896 O O . ILE A 1 107 ? -6.579 11.568 8.630 1.00 89.81 107 ILE A O 1
ATOM 900 N N . ILE A 1 108 ? -5.506 9.600 8.692 1.00 90.19 108 ILE A N 1
ATOM 901 C CA . ILE A 1 108 ? -6.510 8.912 9.509 1.00 90.19 108 ILE A CA 1
ATOM 902 C C . ILE A 1 108 ? -6.649 9.591 10.872 1.00 90.19 108 ILE A C 1
ATOM 904 O O . ILE A 1 108 ? -7.765 9.767 11.353 1.00 90.19 108 ILE A O 1
ATOM 908 N N . LYS A 1 109 ? -5.547 10.037 11.486 1.00 88.69 109 LYS A N 1
ATOM 909 C CA . LYS A 1 109 ? -5.603 10.798 12.742 1.00 88.69 109 LYS A CA 1
ATOM 910 C C . LYS A 1 109 ? -6.392 12.094 12.577 1.00 88.69 109 LYS A C 1
ATOM 912 O O . LYS A 1 109 ? -7.205 12.428 13.444 1.00 88.69 109 LYS A O 1
ATOM 917 N N . VAL A 1 110 ? -6.184 12.823 11.484 1.00 87.31 110 VAL A N 1
ATOM 918 C CA . VAL A 1 110 ? -6.942 14.048 11.196 1.00 87.31 110 VAL A CA 1
ATOM 919 C C . VAL A 1 110 ? -8.428 13.733 10.998 1.00 87.31 110 VAL A C 1
ATOM 921 O O . VAL A 1 110 ? -9.268 14.382 11.628 1.00 87.31 110 VAL A O 1
ATOM 924 N N . ASP A 1 111 ? -8.754 12.701 10.217 1.00 84.69 111 ASP A N 1
ATOM 925 C CA . ASP A 1 111 ? -10.134 12.260 9.976 1.00 84.69 111 ASP A CA 1
ATOM 926 C C . ASP A 1 111 ? -10.838 11.869 11.287 1.00 84.69 111 ASP A C 1
ATOM 928 O O . ASP A 1 111 ? -11.930 12.362 11.589 1.00 84.69 111 ASP A O 1
ATOM 932 N N . CYS A 1 112 ? -10.193 11.044 12.116 1.00 83.81 112 CYS A N 1
ATOM 933 C CA . CYS A 1 112 ? -10.712 10.634 13.419 1.00 83.81 112 CYS A CA 1
ATOM 934 C C . CYS A 1 112 ? -10.892 11.828 14.363 1.00 83.81 112 CYS A C 1
ATOM 936 O O . CYS A 1 112 ? -11.914 11.926 15.042 1.00 83.81 112 CYS A O 1
ATOM 938 N N . SER A 1 113 ? -9.951 12.778 14.370 1.00 84.44 113 SER A N 1
ATOM 939 C CA . SER A 1 113 ? -10.050 14.001 15.180 1.00 84.44 113 SER A CA 1
ATOM 940 C C . SER A 1 113 ? -11.248 14.859 14.776 1.00 84.44 113 SER A C 1
ATOM 942 O O . SER A 1 113 ? -11.933 15.420 15.634 1.00 84.44 113 SER A O 1
ATOM 944 N N . TYR A 1 114 ? -11.518 14.966 13.474 1.00 83.94 114 TYR A N 1
ATOM 945 C CA . TYR A 1 114 ? -12.675 15.690 12.959 1.00 83.94 114 TYR A CA 1
ATOM 946 C C . TYR A 1 114 ? -13.991 15.013 13.363 1.00 83.94 114 TYR A C 1
ATOM 948 O O . TYR A 1 114 ? -14.894 15.679 13.874 1.00 83.94 114 TYR A O 1
ATOM 956 N N . VAL A 1 115 ? -14.087 13.690 13.197 1.00 80.69 115 VAL A N 1
ATOM 957 C CA . VAL A 1 115 ? -15.272 12.907 13.588 1.00 80.69 115 VAL A CA 1
ATOM 958 C C . VAL A 1 115 ? -15.521 13.006 15.093 1.00 80.69 115 VAL A C 1
ATOM 960 O O . VAL A 1 115 ? -16.648 13.288 15.503 1.00 80.69 115 VAL A O 1
ATOM 963 N N . ALA A 1 116 ? -14.478 12.857 15.913 1.00 81.81 116 ALA A N 1
ATOM 964 C CA . ALA A 1 116 ? -14.579 12.956 17.365 1.00 81.81 116 ALA A CA 1
ATOM 965 C C . ALA A 1 116 ? -15.109 14.326 17.810 1.00 81.81 116 ALA A C 1
ATOM 967 O O . ALA A 1 116 ? -16.037 14.388 18.616 1.00 81.81 116 ALA A O 1
ATOM 968 N N . LYS A 1 117 ? -14.598 15.420 17.225 1.00 84.12 117 LYS A N 1
ATOM 969 C CA . LYS A 1 117 ? -15.097 16.782 17.483 1.00 84.12 117 LYS A CA 1
ATOM 970 C C . LYS A 1 117 ? -16.547 16.965 17.045 1.00 84.12 117 LYS A C 1
ATOM 972 O O . LYS A 1 117 ? -17.335 17.552 17.776 1.00 84.12 117 LYS A O 1
ATOM 977 N N . LYS A 1 118 ? -16.910 16.464 15.863 1.00 84.81 118 LYS A N 1
ATOM 978 C CA . LYS A 1 118 ? -18.267 16.600 15.315 1.00 84.81 118 LYS A CA 1
ATOM 979 C C . LYS A 1 118 ? -19.317 15.874 16.162 1.00 84.81 118 LYS A C 1
ATOM 981 O O . LYS A 1 118 ? -20.448 16.339 16.249 1.00 84.81 118 LYS A O 1
ATOM 986 N N . HIS A 1 119 ? -18.946 14.744 16.761 1.00 80.56 119 HIS A N 1
ATOM 987 C CA . HIS A 1 119 ? -19.858 13.871 17.500 1.00 80.56 119 HIS A CA 1
ATOM 988 C C . HIS A 1 119 ? -19.647 13.883 19.026 1.00 80.56 119 HIS A C 1
ATOM 990 O O . HIS A 1 119 ? -20.289 13.100 19.718 1.00 80.56 119 HIS A O 1
ATOM 996 N N . ASN A 1 120 ? -18.783 14.758 19.560 1.00 78.38 120 ASN A N 1
ATOM 997 C CA . ASN A 1 120 ? -18.414 14.818 20.985 1.00 78.38 120 ASN A CA 1
ATOM 998 C C . ASN A 1 120 ? -17.980 13.457 21.572 1.00 78.38 120 ASN A C 1
ATOM 1000 O O . ASN A 1 120 ? -18.299 13.121 22.713 1.00 78.38 120 ASN A O 1
ATOM 1004 N N . ILE A 1 121 ? -17.249 12.663 20.785 1.00 76.69 121 ILE A N 1
ATOM 1005 C CA . ILE A 1 121 ? -16.730 11.350 21.195 1.00 76.69 121 ILE A CA 1
ATOM 1006 C C . ILE A 1 121 ? -15.359 11.539 21.860 1.00 76.69 121 ILE A C 1
ATOM 1008 O O . ILE A 1 121 ? -14.580 12.406 21.456 1.00 76.69 121 ILE A O 1
ATOM 1012 N N . ARG A 1 122 ? -15.040 10.721 22.874 1.00 69.44 122 ARG A N 1
ATOM 1013 C CA . ARG A 1 122 ? -13.697 10.701 23.477 1.00 69.44 122 ARG A CA 1
ATOM 1014 C C . ARG A 1 122 ? -12.656 10.340 22.416 1.00 69.44 122 ARG A C 1
ATOM 1016 O O . ARG A 1 122 ? -12.761 9.321 21.751 1.00 69.44 122 ARG A O 1
ATOM 1023 N N . LEU A 1 123 ? -11.632 11.178 22.293 1.00 62.03 123 LEU A N 1
ATOM 1024 C CA . LEU A 1 123 ? -10.583 11.058 21.280 1.00 62.03 123 LEU A CA 1
ATOM 1025 C C . LEU A 1 123 ? -9.872 9.692 21.323 1.00 62.03 123 LEU A C 1
ATOM 1027 O O . LEU A 1 123 ? -9.678 9.073 20.283 1.00 62.03 123 LEU A O 1
ATOM 1031 N N . GLU A 1 124 ? -9.562 9.184 22.514 1.00 62.75 124 GLU A N 1
ATOM 1032 C CA . GLU A 1 124 ? -8.767 7.962 22.728 1.00 62.75 124 GLU A CA 1
ATOM 1033 C C . GLU A 1 124 ? -9.363 6.688 22.107 1.00 62.75 124 GLU A C 1
ATOM 1035 O O . GLU A 1 124 ? -8.614 5.787 21.733 1.00 62.75 124 GLU A O 1
ATOM 1040 N N . SER A 1 125 ? -10.686 6.609 21.928 1.00 60.66 125 SER A N 1
ATOM 1041 C CA . SER A 1 125 ? -11.334 5.415 21.367 1.00 60.66 125 SER A CA 1
ATOM 1042 C C . SER A 1 125 ? -11.231 5.306 19.844 1.00 60.66 125 SER A C 1
ATOM 1044 O O . SER A 1 125 ? -11.498 4.242 19.299 1.00 60.66 125 SER A O 1
ATOM 1046 N N . CYS A 1 126 ? -10.858 6.380 19.141 1.00 62.09 126 CYS A N 1
ATOM 1047 C CA . CYS A 1 126 ? -10.899 6.430 17.673 1.00 62.09 126 CYS A CA 1
ATOM 1048 C C . CYS A 1 126 ? -9.524 6.332 16.995 1.00 62.09 126 CYS A C 1
ATOM 1050 O O . CYS A 1 126 ? -9.458 6.318 15.764 1.00 62.09 126 CYS A O 1
ATOM 1052 N N . PHE A 1 127 ? -8.428 6.296 17.758 1.00 74.38 127 PHE A N 1
ATOM 1053 C CA . PHE A 1 127 ? -7.080 6.261 17.192 1.00 74.38 127 PHE A CA 1
ATOM 1054 C C . PHE A 1 127 ? -6.497 4.852 17.170 1.00 74.38 127 PHE A C 1
ATOM 1056 O O . PHE A 1 127 ? -6.555 4.119 18.156 1.00 74.38 127 PHE A O 1
ATOM 1063 N N . LEU A 1 128 ? -5.871 4.528 16.039 1.00 82.06 128 LEU A N 1
ATOM 1064 C CA . LEU A 1 128 ? -4.866 3.475 15.967 1.00 82.06 128 LEU A CA 1
ATOM 1065 C C . LEU A 1 128 ? -3.631 3.910 16.765 1.00 82.06 128 LEU A C 1
ATOM 1067 O O . LEU A 1 128 ? -3.313 5.107 16.815 1.00 82.06 128 LEU A O 1
ATOM 1071 N N . SER A 1 129 ? -2.906 2.956 17.348 1.00 83.25 129 SER A N 1
ATOM 1072 C CA . SER A 1 129 ? -1.614 3.255 17.958 1.00 83.25 129 SER A CA 1
ATOM 1073 C C . SER A 1 129 ? -0.645 3.869 16.947 1.00 83.25 129 SER A C 1
ATOM 1075 O O . SER A 1 129 ? -0.735 3.711 15.725 1.00 83.25 129 SER A O 1
ATOM 1077 N N . LYS A 1 130 ? 0.311 4.629 17.479 1.00 84.12 130 LYS A N 1
ATOM 1078 C CA . LYS A 1 130 ? 1.354 5.258 16.674 1.00 84.12 130 LYS A CA 1
ATOM 1079 C C . LYS A 1 130 ? 2.172 4.184 15.948 1.00 84.12 130 LYS A C 1
ATOM 1081 O O . LYS A 1 130 ? 2.647 3.251 16.590 1.00 84.12 130 LYS A O 1
ATOM 1086 N N . ASN A 1 131 ? 2.419 4.380 14.652 1.00 86.06 131 ASN A N 1
ATOM 1087 C CA . ASN A 1 131 ? 3.142 3.453 13.778 1.00 86.06 131 ASN A CA 1
ATOM 1088 C C . ASN A 1 131 ? 2.417 2.119 13.531 1.00 86.06 131 ASN A C 1
ATOM 1090 O O . ASN A 1 131 ? 3.053 1.172 13.069 1.00 86.06 131 ASN A O 1
ATOM 1094 N N . PHE A 1 132 ? 1.117 2.009 13.824 1.00 89.94 132 PHE A N 1
ATOM 1095 C CA . PHE A 1 132 ? 0.365 0.774 13.616 1.00 89.94 132 PHE A CA 1
ATOM 1096 C C . PHE A 1 132 ? 0.453 0.246 12.173 1.00 89.94 132 PHE A C 1
ATOM 1098 O O . PHE A 1 132 ? 0.766 -0.927 11.974 1.00 89.94 132 PHE A O 1
ATOM 1105 N N . LEU A 1 133 ? 0.225 1.085 11.157 1.00 91.56 133 LEU A N 1
ATOM 1106 C CA . LEU A 1 133 ? 0.274 0.681 9.746 1.00 91.56 133 LEU A CA 1
ATOM 1107 C C . LEU A 1 133 ? 1.691 0.314 9.314 1.00 91.56 133 LEU A C 1
ATOM 1109 O O . LEU A 1 133 ? 1.874 -0.633 8.548 1.00 91.56 133 LEU A O 1
ATOM 1113 N N . ARG A 1 134 ? 2.701 1.026 9.821 1.00 90.00 134 ARG A N 1
ATOM 1114 C CA . ARG A 1 134 ? 4.100 0.668 9.561 1.00 90.00 134 ARG A CA 1
ATOM 1115 C C . ARG A 1 134 ? 4.437 -0.698 10.155 1.00 90.00 134 ARG A C 1
ATOM 1117 O O . ARG A 1 134 ? 4.928 -1.576 9.453 1.00 90.00 134 ARG A O 1
ATOM 1124 N N . ASN A 1 135 ? 4.094 -0.895 11.420 1.00 90.31 135 ASN A N 1
ATOM 1125 C CA . ASN A 1 135 ? 4.308 -2.153 12.118 1.00 90.31 135 ASN A CA 1
ATOM 1126 C C . ASN A 1 135 ? 3.510 -3.301 11.459 1.00 90.31 135 ASN A C 1
ATOM 1128 O O . ASN A 1 135 ? 3.976 -4.435 11.435 1.00 90.31 135 ASN A O 1
ATOM 1132 N N . LEU A 1 136 ? 2.345 -3.018 10.861 1.00 91.00 136 LEU A N 1
ATOM 1133 C CA . LEU A 1 136 ? 1.554 -3.989 10.097 1.00 91.00 136 LEU A CA 1
ATOM 1134 C C . LEU A 1 136 ? 2.273 -4.429 8.811 1.00 91.00 136 LEU A C 1
ATOM 1136 O O . LEU A 1 136 ? 2.252 -5.613 8.466 1.00 91.00 136 LEU A O 1
ATOM 1140 N N . ILE A 1 137 ? 2.936 -3.497 8.115 1.00 92.44 137 ILE A N 1
ATOM 1141 C CA . ILE A 1 137 ? 3.792 -3.809 6.958 1.00 92.44 137 ILE A CA 1
ATOM 1142 C C . ILE A 1 137 ? 4.990 -4.660 7.390 1.00 92.44 137 ILE A C 1
ATOM 1144 O O . ILE A 1 137 ? 5.334 -5.620 6.702 1.00 92.44 137 ILE A O 1
ATOM 1148 N N . ASP A 1 138 ? 5.603 -4.359 8.532 1.00 90.31 138 ASP A N 1
ATOM 1149 C CA . ASP A 1 138 ? 6.711 -5.162 9.052 1.00 90.31 138 ASP A CA 1
ATOM 1150 C C . ASP A 1 138 ? 6.256 -6.563 9.478 1.00 90.31 138 ASP A C 1
ATOM 1152 O O . ASP A 1 138 ? 6.875 -7.556 9.094 1.00 90.31 138 ASP A O 1
ATOM 1156 N N . PHE A 1 139 ? 5.127 -6.670 10.182 1.00 89.94 139 PHE A N 1
ATOM 1157 C CA . PHE A 1 139 ? 4.530 -7.942 10.593 1.00 89.94 139 PHE A CA 1
ATOM 1158 C C . PHE A 1 139 ? 4.205 -8.845 9.395 1.00 89.94 139 PHE A C 1
ATOM 1160 O O . PHE A 1 139 ? 4.405 -10.065 9.445 1.00 89.94 139 PHE A O 1
ATOM 1167 N N . ARG A 1 140 ? 3.767 -8.241 8.283 1.00 91.50 140 ARG A N 1
ATOM 1168 C CA . ARG A 1 140 ? 3.470 -8.939 7.028 1.00 91.50 140 ARG A CA 1
ATOM 1169 C C . ARG A 1 140 ? 4.663 -9.726 6.487 1.00 91.50 140 ARG A C 1
ATOM 1171 O O . ARG A 1 140 ? 4.436 -10.792 5.919 1.00 91.50 140 ARG A O 1
ATOM 1178 N N . LYS A 1 141 ? 5.902 -9.251 6.679 1.00 88.44 141 LYS A N 1
ATOM 1179 C CA . LYS A 1 141 ? 7.122 -9.932 6.196 1.00 88.44 141 LYS A CA 1
ATOM 1180 C C . LYS A 1 141 ? 7.201 -11.378 6.701 1.00 88.44 141 LYS A C 1
ATOM 1182 O O . LYS A 1 141 ? 7.653 -12.252 5.967 1.00 88.44 141 LYS A O 1
ATOM 1187 N N . SER A 1 142 ? 6.700 -11.628 7.912 1.00 90.06 142 SER A N 1
ATOM 1188 C CA . SER A 1 142 ? 6.665 -12.959 8.531 1.00 90.06 142 SER A CA 1
ATOM 1189 C C . SER A 1 142 ? 5.297 -13.647 8.428 1.00 90.06 142 SER A C 1
ATOM 1191 O O . SER A 1 142 ? 5.239 -14.871 8.383 1.00 90.06 142 SER A O 1
ATOM 1193 N N . HIS A 1 143 ? 4.196 -12.889 8.354 1.00 90.31 143 HIS A N 1
ATOM 1194 C CA . HIS A 1 143 ? 2.827 -13.422 8.455 1.00 90.31 143 HIS A CA 1
ATOM 1195 C C . HIS A 1 143 ? 1.923 -12.966 7.296 1.00 90.31 143 HIS A C 1
ATOM 1197 O O . HIS A 1 143 ? 0.858 -12.375 7.492 1.00 90.31 143 HIS A O 1
ATOM 1203 N N . THR A 1 144 ? 2.348 -13.240 6.061 1.00 90.81 144 THR A N 1
ATOM 1204 C CA . THR A 1 144 ? 1.652 -12.779 4.843 1.00 90.81 144 THR A CA 1
ATOM 1205 C C . THR A 1 144 ? 0.178 -13.198 4.768 1.00 90.81 144 THR A C 1
ATOM 1207 O O . THR A 1 144 ? -0.671 -12.381 4.411 1.00 90.81 144 THR A O 1
ATOM 1210 N N . GLU A 1 145 ? -0.146 -14.442 5.128 1.00 89.88 145 GLU A N 1
ATOM 1211 C CA . GLU A 1 145 ? -1.507 -14.991 5.052 1.00 89.88 145 GLU A CA 1
ATOM 1212 C C . GLU A 1 145 ? -2.468 -14.293 6.015 1.00 89.88 145 GLU A C 1
ATOM 1214 O O . GLU A 1 145 ? -3.568 -13.912 5.619 1.00 89.88 145 GLU A O 1
ATOM 1219 N N . MET A 1 146 ? -2.027 -14.032 7.246 1.00 90.19 146 MET A N 1
ATOM 1220 C CA . MET A 1 146 ? -2.821 -13.309 8.242 1.00 90.19 146 MET A CA 1
ATOM 1221 C C . MET A 1 146 ? -3.152 -11.891 7.762 1.00 90.19 146 MET A C 1
ATOM 1223 O O . MET A 1 146 ? -4.308 -11.469 7.799 1.00 90.19 146 MET A O 1
ATOM 1227 N N . CYS A 1 147 ? -2.165 -11.173 7.218 1.00 91.75 147 CYS A N 1
ATOM 1228 C CA . CYS A 1 147 ? -2.394 -9.843 6.651 1.00 91.75 147 CYS A CA 1
ATOM 1229 C C . CYS A 1 147 ? -3.316 -9.877 5.418 1.00 91.75 147 CYS A C 1
ATOM 1231 O O . CYS A 1 147 ? -4.091 -8.945 5.205 1.00 91.75 147 CYS A O 1
ATOM 1233 N N . ASN A 1 148 ? -3.265 -10.941 4.608 1.00 93.19 148 ASN A N 1
ATOM 1234 C CA . ASN A 1 148 ? -4.195 -11.122 3.489 1.00 93.19 148 ASN A CA 1
ATOM 1235 C C . ASN A 1 148 ? -5.629 -11.354 3.984 1.00 93.19 148 ASN A C 1
ATOM 1237 O O . ASN A 1 148 ? -6.560 -10.785 3.419 1.00 93.19 148 ASN A O 1
ATOM 1241 N N . MET A 1 149 ? -5.813 -12.131 5.054 1.00 91.75 149 MET A N 1
ATOM 1242 C CA . MET A 1 149 ? -7.130 -12.338 5.663 1.00 91.75 149 MET A CA 1
ATOM 1243 C C . MET A 1 149 ? -7.711 -11.037 6.218 1.00 91.75 149 MET A C 1
ATOM 1245 O O . MET A 1 149 ? -8.881 -10.748 5.973 1.00 91.75 149 MET A O 1
ATOM 1249 N N . VAL A 1 150 ? -6.895 -10.202 6.876 1.00 91.81 150 VAL A N 1
ATOM 1250 C CA . VAL A 1 150 ? -7.326 -8.855 7.293 1.00 91.81 150 VAL A CA 1
ATOM 1251 C C . VAL A 1 150 ? -7.769 -8.024 6.102 1.00 91.81 150 VAL A C 1
ATOM 1253 O O . VAL A 1 150 ? -8.827 -7.408 6.168 1.00 91.81 150 VAL A O 1
ATOM 1256 N N . LEU A 1 151 ? -7.014 -8.026 5.001 1.00 94.12 151 LEU A N 1
ATOM 1257 C CA . LEU A 1 151 ? -7.418 -7.301 3.799 1.00 94.12 151 LEU A CA 1
ATOM 1258 C C . LEU A 1 151 ? -8.763 -7.803 3.255 1.00 94.12 151 LEU A C 1
ATOM 1260 O O . LEU A 1 151 ? -9.619 -6.987 2.920 1.00 94.12 151 LEU A O 1
ATOM 1264 N N . VAL A 1 152 ? -8.968 -9.120 3.174 1.00 93.62 152 VAL A N 1
ATOM 1265 C CA . VAL A 1 152 ? -10.235 -9.699 2.696 1.00 93.62 152 VAL A CA 1
ATOM 1266 C C . VAL A 1 152 ? -11.397 -9.255 3.582 1.00 93.62 152 VAL A C 1
ATOM 1268 O O . VAL A 1 152 ? -12.412 -8.785 3.066 1.00 93.62 152 VAL A O 1
ATOM 1271 N N . LEU A 1 153 ? -11.234 -9.329 4.904 1.00 92.19 153 LEU A N 1
ATOM 1272 C CA . LEU A 1 153 ? -12.238 -8.854 5.855 1.00 92.19 153 LEU A CA 1
ATOM 1273 C C . LEU A 1 153 ? -12.464 -7.343 5.732 1.00 92.19 153 LEU A C 1
ATOM 1275 O O . LEU A 1 153 ? -13.600 -6.880 5.819 1.00 92.19 153 LEU A O 1
ATOM 1279 N N . LEU A 1 154 ? -11.408 -6.561 5.501 1.00 92.69 154 LEU A N 1
ATOM 1280 C CA . LEU A 1 154 ? -11.494 -5.109 5.378 1.00 92.69 154 LEU A CA 1
ATOM 1281 C C . LEU A 1 154 ? -12.293 -4.721 4.135 1.00 92.69 154 LEU A C 1
ATOM 1283 O O . LEU A 1 154 ? -13.222 -3.918 4.228 1.00 92.69 154 LEU A O 1
ATOM 1287 N N . VAL A 1 155 ? -12.002 -5.354 2.999 1.00 93.50 155 VAL A N 1
ATOM 1288 C CA . VAL A 1 155 ? -12.760 -5.181 1.754 1.00 93.50 155 VAL A CA 1
ATOM 1289 C C . VAL A 1 155 ? -14.209 -5.639 1.934 1.00 93.50 155 VAL A C 1
ATOM 1291 O O . VAL A 1 155 ? -15.126 -4.926 1.526 1.00 93.50 155 VAL A O 1
ATOM 1294 N N . ALA A 1 156 ? -14.445 -6.766 2.612 1.00 92.75 156 ALA A N 1
ATOM 1295 C CA . ALA A 1 156 ? -15.797 -7.217 2.934 1.00 92.75 156 ALA A CA 1
ATOM 1296 C C . ALA A 1 156 ? -16.547 -6.186 3.795 1.00 92.75 156 ALA A C 1
ATOM 1298 O O . ALA A 1 156 ? -17.688 -5.849 3.486 1.00 92.75 156 ALA A O 1
ATOM 1299 N N . SER A 1 157 ? -15.894 -5.597 4.801 1.00 92.00 157 SER A N 1
ATOM 1300 C CA . SER A 1 157 ? -16.482 -4.568 5.673 1.00 92.00 157 SER A CA 1
ATOM 1301 C C . SER A 1 157 ? -16.812 -3.253 4.949 1.00 92.00 157 SER A C 1
ATOM 1303 O O . SER A 1 157 ? -17.613 -2.452 5.441 1.00 92.00 157 SER A O 1
ATOM 1305 N N . LEU A 1 158 ? -16.185 -2.986 3.795 1.00 92.06 158 LEU A N 1
ATOM 1306 C CA . LEU A 1 158 ? -16.506 -1.832 2.949 1.00 92.06 158 LEU A CA 1
ATOM 1307 C C . LEU A 1 158 ? -17.794 -2.057 2.151 1.00 92.06 158 LEU A C 1
ATOM 1309 O O . LEU A 1 158 ? -18.511 -1.095 1.860 1.00 92.06 158 LEU A O 1
ATOM 1313 N N . GLN A 1 159 ? -18.081 -3.306 1.786 1.00 91.69 159 GLN A N 1
ATOM 1314 C CA . GLN A 1 159 ? -19.242 -3.663 0.977 1.00 91.69 159 GLN A CA 1
ATOM 1315 C C . GLN A 1 159 ? -20.454 -4.049 1.829 1.00 91.69 159 GLN A C 1
ATOM 1317 O O . GLN A 1 159 ? -21.586 -3.709 1.485 1.00 91.69 159 GLN A O 1
ATOM 1322 N N . PHE A 1 160 ? -20.220 -4.725 2.949 1.00 90.62 160 PHE A N 1
ATOM 1323 C CA . PHE A 1 160 ? -21.252 -5.292 3.805 1.00 90.62 160 PHE A CA 1
ATOM 1324 C C . PHE A 1 160 ? -21.203 -4.664 5.196 1.00 90.62 160 PHE A C 1
ATOM 1326 O O . PHE A 1 160 ? -20.134 -4.396 5.745 1.00 90.62 160 PHE A O 1
ATOM 1333 N N . ARG A 1 161 ? -22.379 -4.450 5.794 1.00 85.50 161 ARG A N 1
ATOM 1334 C CA . ARG A 1 161 ? -22.482 -4.105 7.216 1.00 85.50 161 ARG A CA 1
ATOM 1335 C C . ARG A 1 161 ? -22.313 -5.385 8.024 1.00 85.50 161 ARG A C 1
ATOM 1337 O O . ARG A 1 161 ? -23.246 -6.174 8.121 1.00 85.50 161 ARG A O 1
ATOM 1344 N N . ILE A 1 162 ? -21.112 -5.591 8.550 1.00 85.19 162 ILE A N 1
ATOM 1345 C CA . ILE A 1 162 ? -20.786 -6.733 9.404 1.00 85.19 162 ILE A CA 1
ATOM 1346 C C . ILE A 1 162 ? -21.059 -6.320 10.858 1.00 85.19 162 ILE A C 1
ATOM 1348 O O . ILE A 1 162 ? -20.528 -5.292 11.278 1.00 85.19 162 ILE A O 1
ATOM 1352 N N . PRO A 1 163 ? -21.883 -7.061 11.622 1.00 87.69 163 PRO A N 1
ATOM 1353 C CA . PRO A 1 163 ? -22.077 -6.792 13.045 1.00 87.69 163 PRO A CA 1
ATOM 1354 C C . PRO A 1 163 ? -20.755 -6.879 13.823 1.00 87.69 163 PRO A C 1
ATOM 1356 O O . PRO A 1 163 ? -19.982 -7.816 13.619 1.00 87.69 163 PRO A O 1
ATOM 1359 N N . ASN A 1 164 ? -20.510 -5.932 14.734 1.00 83.25 164 ASN A N 1
ATOM 1360 C CA . ASN A 1 164 ? -19.252 -5.858 15.491 1.00 83.25 164 ASN A CA 1
ATOM 1361 C C . ASN A 1 164 ? -19.000 -7.106 16.352 1.00 83.25 164 ASN A C 1
ATOM 1363 O O . ASN A 1 164 ? -17.857 -7.535 16.468 1.00 83.25 164 ASN A O 1
ATOM 1367 N N . GLU A 1 165 ? -20.053 -7.713 16.907 1.00 86.62 165 GLU A N 1
ATOM 1368 C CA . GLU A 1 165 ? -19.966 -8.963 17.678 1.00 86.62 165 GLU A CA 1
ATOM 1369 C C . GLU A 1 165 ? -19.392 -10.098 16.820 1.00 86.62 165 GLU A C 1
ATOM 1371 O O . GLU A 1 165 ? -18.370 -10.687 17.165 1.00 86.62 165 GLU A O 1
ATOM 1376 N N . PHE A 1 166 ? -19.977 -10.317 15.638 1.00 86.38 166 PHE A N 1
ATOM 1377 C CA . PHE A 1 166 ? -19.518 -11.333 14.690 1.00 86.38 166 PHE A CA 1
ATOM 1378 C C . PHE A 1 166 ? -18.086 -11.071 14.211 1.00 86.38 166 PHE A C 1
ATOM 1380 O O . PHE A 1 166 ? -17.284 -11.996 14.067 1.00 86.38 166 PHE A O 1
ATOM 1387 N N . LEU A 1 167 ? -17.743 -9.804 13.969 1.00 86.69 167 LEU A N 1
ATOM 1388 C CA . LEU A 1 167 ? -16.386 -9.420 13.599 1.00 86.69 167 LEU A CA 1
ATOM 1389 C C . LEU A 1 167 ? -15.394 -9.725 14.732 1.00 86.69 167 LEU A C 1
ATOM 1391 O O . LEU A 1 167 ? -14.346 -10.311 14.472 1.00 86.69 167 LEU A O 1
ATOM 1395 N N . GLY A 1 168 ? -15.729 -9.372 15.974 1.00 85.62 168 GLY A N 1
ATOM 1396 C CA . GLY A 1 168 ? -14.908 -9.659 17.149 1.00 85.62 168 GLY A CA 1
ATOM 1397 C C . GLY A 1 168 ? -14.682 -11.159 17.342 1.00 85.62 168 GLY A C 1
ATOM 1398 O O . GLY A 1 168 ? -13.540 -11.596 17.492 1.00 85.62 168 GLY A O 1
ATOM 1399 N N . GLU A 1 169 ? -15.743 -11.965 17.253 1.00 88.00 169 GLU A N 1
ATOM 1400 C CA . GLU A 1 169 ? -15.657 -13.430 17.304 1.00 88.00 169 GLU A CA 1
ATOM 1401 C C . GLU A 1 169 ? -14.784 -13.993 16.181 1.00 88.00 169 GLU A C 1
ATOM 1403 O O . GLU A 1 169 ? -13.901 -14.815 16.434 1.00 88.00 169 GLU A O 1
ATOM 1408 N N . THR A 1 170 ? -14.967 -13.501 14.952 1.00 87.62 170 THR A N 1
ATOM 1409 C CA . THR A 1 170 ? -14.174 -13.923 13.792 1.00 87.62 170 THR A CA 1
ATOM 1410 C C . THR A 1 170 ? -12.694 -13.617 14.004 1.00 87.62 170 THR A C 1
ATOM 1412 O O . THR A 1 170 ? -11.855 -14.497 13.807 1.00 87.62 170 THR A O 1
ATOM 1415 N N . LEU A 1 171 ? -12.352 -12.398 14.437 1.00 87.94 171 LEU A N 1
ATOM 1416 C CA . LEU A 1 171 ? -10.967 -11.985 14.693 1.00 87.94 171 LEU A CA 1
ATOM 1417 C C . LEU A 1 171 ? -10.321 -12.798 15.822 1.00 87.94 171 LEU A C 1
ATOM 1419 O O . LEU A 1 171 ? -9.136 -13.127 15.736 1.00 87.94 171 LEU A O 1
ATOM 1423 N N . ASN A 1 172 ? -11.093 -13.152 16.851 1.00 87.81 172 ASN A N 1
ATOM 1424 C CA . ASN A 1 172 ? -10.631 -13.995 17.950 1.00 87.81 172 ASN A CA 1
ATOM 1425 C C . ASN A 1 172 ? -10.388 -15.439 17.493 1.00 87.81 172 ASN A C 1
ATOM 1427 O O . ASN A 1 172 ? -9.313 -15.985 17.739 1.00 87.81 172 ASN A O 1
ATOM 1431 N N . TYR A 1 173 ? -11.345 -16.043 16.782 1.00 86.88 173 TYR A N 1
ATOM 1432 C CA . TYR A 1 173 ? -11.248 -17.425 16.301 1.00 86.88 173 TYR A CA 1
ATOM 1433 C C . TYR A 1 173 ? -10.094 -17.615 15.309 1.00 86.88 173 TYR A C 1
ATOM 1435 O O . TYR A 1 173 ? -9.345 -18.588 15.372 1.00 86.88 173 TYR A O 1
ATOM 1443 N N . THR A 1 174 ? -9.906 -16.645 14.416 1.00 85.31 174 THR A N 1
ATOM 1444 C CA . THR A 1 174 ? -8.839 -16.658 13.404 1.00 85.31 174 THR A CA 1
ATOM 1445 C C . THR A 1 174 ? -7.481 -16.199 13.942 1.00 85.31 174 THR A C 1
ATOM 1447 O O . THR A 1 174 ? -6.506 -16.184 13.193 1.00 85.31 174 THR A O 1
ATOM 1450 N N . ASN A 1 175 ? -7.389 -15.833 15.229 1.00 84.31 175 ASN A N 1
ATOM 1451 C CA . ASN A 1 175 ? -6.208 -15.224 15.853 1.00 84.31 175 ASN A CA 1
ATOM 1452 C C . ASN A 1 175 ? -5.704 -13.951 15.140 1.00 84.31 175 ASN A C 1
ATOM 1454 O O . ASN A 1 175 ? -4.566 -13.530 15.352 1.00 84.31 175 ASN A O 1
ATOM 1458 N N . LEU A 1 176 ? -6.533 -13.316 14.303 1.00 84.00 176 LEU A N 1
ATOM 1459 C CA . LEU A 1 176 ? -6.189 -12.063 13.625 1.00 84.00 176 LEU A CA 1
ATOM 1460 C C . LEU A 1 176 ? -6.134 -10.896 14.612 1.00 84.00 176 LEU A C 1
ATOM 1462 O O . LEU A 1 176 ? -5.444 -9.919 14.361 1.00 84.00 176 LEU A O 1
ATOM 1466 N N . ASN A 1 177 ? -6.781 -11.022 15.769 1.00 77.38 177 ASN A N 1
ATOM 1467 C CA . ASN A 1 177 ? -6.648 -10.089 16.883 1.00 77.38 177 ASN A CA 1
ATOM 1468 C C . ASN A 1 177 ? -5.189 -9.945 17.384 1.00 77.38 177 ASN A C 1
ATOM 1470 O O . ASN A 1 177 ? -4.845 -8.923 17.959 1.00 77.38 177 ASN A O 1
ATOM 1474 N N . LYS A 1 178 ? -4.303 -10.917 17.120 1.00 75.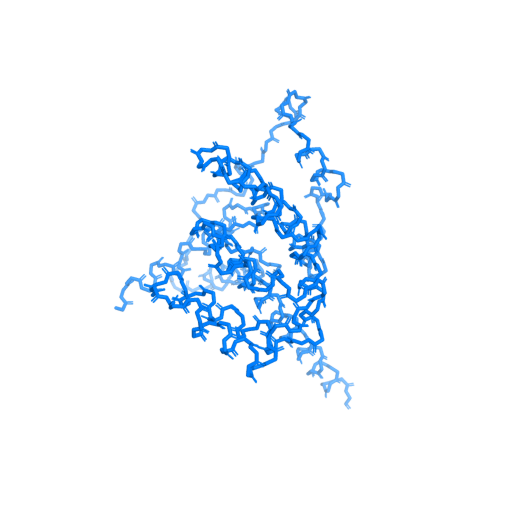31 178 LYS A N 1
ATOM 1475 C CA . LYS A 1 178 ? -2.865 -10.863 17.454 1.00 75.31 178 LYS A CA 1
ATOM 1476 C C . LYS A 1 178 ? -2.016 -10.177 16.381 1.00 75.31 178 LYS A C 1
ATOM 1478 O O . LYS A 1 178 ? -0.787 -10.183 16.479 1.00 75.31 178 LYS A O 1
ATOM 1483 N N . ILE A 1 179 ? -2.636 -9.640 15.331 1.00 74.62 179 ILE A N 1
ATOM 1484 C CA . ILE A 1 179 ? -1.916 -8.899 14.304 1.00 74.62 179 ILE A CA 1
ATOM 1485 C C . ILE A 1 179 ? -1.482 -7.587 14.913 1.00 74.62 179 ILE A C 1
ATOM 1487 O O . ILE A 1 179 ? -2.281 -6.666 15.062 1.00 74.62 179 ILE A O 1
ATOM 1491 N N . ASN A 1 180 ? -0.181 -7.522 15.183 1.00 66.56 180 ASN A N 1
ATOM 1492 C CA . ASN A 1 180 ? 0.474 -6.349 15.724 1.00 66.56 180 ASN A CA 1
ATOM 1493 C C . ASN A 1 180 ? 0.034 -6.034 17.169 1.00 66.56 180 ASN A C 1
ATOM 1495 O O . ASN A 1 180 ? -1.123 -6.182 17.548 1.00 66.56 180 ASN A O 1
ATOM 1499 N N . ASN A 1 181 ? 0.967 -5.596 18.012 1.00 61.84 181 ASN A N 1
ATOM 1500 C CA . ASN A 1 181 ? 0.612 -5.129 19.352 1.00 61.84 181 ASN A CA 1
ATOM 1501 C C . ASN A 1 181 ? 0.315 -3.624 19.286 1.00 61.84 181 ASN A C 1
ATOM 1503 O O . ASN A 1 181 ? 1.175 -2.896 18.780 1.00 61.84 181 ASN A O 1
ATOM 1507 N N . PRO A 1 182 ? -0.827 -3.137 19.816 1.00 60.84 182 PRO A N 1
ATOM 1508 C CA . PRO A 1 182 ? -1.840 -3.832 20.629 1.00 60.84 182 PRO A CA 1
ATOM 1509 C C . PRO A 1 182 ? -3.038 -4.430 19.850 1.00 60.84 182 PRO A C 1
ATOM 1511 O O . PRO A 1 182 ? -3.492 -3.888 18.847 1.00 60.84 182 PRO A O 1
ATOM 1514 N N . VAL A 1 183 ? -3.619 -5.497 20.418 1.00 64.94 183 VAL A N 1
ATOM 1515 C CA . VAL A 1 183 ? -4.784 -6.261 19.910 1.00 64.94 183 VAL A CA 1
ATOM 1516 C C . VAL A 1 183 ? -5.997 -5.387 19.559 1.00 64.94 183 VAL A C 1
ATOM 1518 O O . VAL A 1 183 ? -6.695 -5.636 18.575 1.00 64.94 183 VAL A O 1
ATOM 1521 N N . GLU A 1 184 ? -6.241 -4.343 20.353 1.00 70.62 184 GLU A N 1
ATOM 1522 C CA . GLU A 1 184 ? -7.379 -3.431 20.189 1.00 70.62 184 GLU A CA 1
ATOM 1523 C C . GLU A 1 184 ? -7.385 -2.714 18.836 1.00 70.62 184 GLU A C 1
ATOM 1525 O O . GLU A 1 184 ? -8.447 -2.415 18.291 1.00 70.62 184 GLU A O 1
ATOM 1530 N N . ASP A 1 185 ? -6.212 -2.466 18.257 1.00 79.12 185 ASP A N 1
ATOM 1531 C CA . ASP A 1 185 ? -6.109 -1.694 17.022 1.00 79.12 185 ASP A CA 1
ATOM 1532 C C . ASP A 1 185 ? -6.592 -2.470 15.799 1.00 79.12 185 ASP A C 1
AT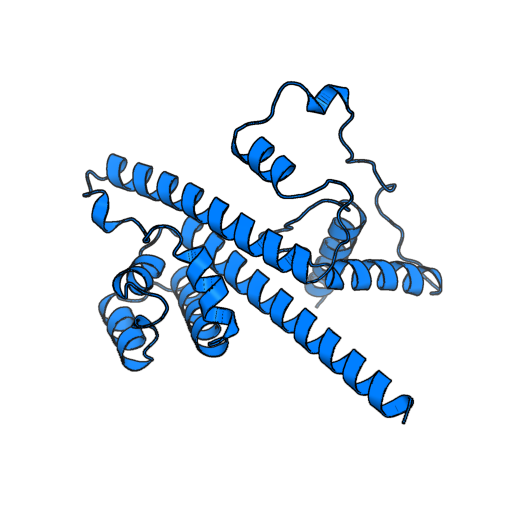OM 1534 O O . ASP A 1 185 ? -7.097 -1.870 14.847 1.00 79.12 185 ASP A O 1
ATOM 1538 N N . THR A 1 186 ? -6.520 -3.803 15.841 1.00 81.50 186 THR A N 1
ATOM 1539 C CA . THR A 1 186 ? -7.070 -4.634 14.767 1.00 81.50 186 THR A CA 1
ATOM 1540 C C . THR A 1 186 ? -8.589 -4.518 14.705 1.00 81.50 186 THR A C 1
ATOM 1542 O O . THR A 1 186 ? -9.142 -4.480 13.611 1.00 81.50 186 THR A O 1
ATOM 1545 N N . ILE A 1 187 ? -9.277 -4.407 15.847 1.00 83.19 187 ILE A N 1
ATOM 1546 C CA . ILE A 1 187 ? -10.732 -4.186 15.878 1.00 83.19 187 ILE A CA 1
ATOM 1547 C C . ILE A 1 187 ? -11.049 -2.765 15.400 1.00 83.19 187 ILE A C 1
ATOM 1549 O O . ILE A 1 187 ? -11.858 -2.593 14.484 1.00 83.19 187 ILE A O 1
ATOM 1553 N N . LYS A 1 188 ? -10.345 -1.758 15.940 1.00 85.69 188 LYS A N 1
ATOM 1554 C CA . LYS A 1 188 ? -10.529 -0.343 15.571 1.00 85.69 188 LYS A CA 1
ATOM 1555 C C . LYS A 1 188 ? -10.389 -0.106 14.070 1.00 85.69 188 LYS A C 1
ATOM 1557 O O . LYS A 1 188 ? -11.107 0.720 13.515 1.00 85.69 188 LYS A O 1
ATOM 1562 N N . LEU A 1 189 ? -9.517 -0.853 13.389 1.00 88.50 189 LEU A N 1
ATOM 1563 C CA . LEU A 1 189 ? -9.328 -0.774 11.938 1.00 88.50 189 LEU A CA 1
ATOM 1564 C C . LEU A 1 189 ? -10.641 -0.946 11.152 1.00 88.50 189 LEU A C 1
ATOM 1566 O O . LEU A 1 189 ? -10.830 -0.283 10.130 1.00 88.50 189 LEU A O 1
ATOM 1570 N N . PHE A 1 190 ? -11.564 -1.782 11.626 1.00 88.44 190 PHE A N 1
ATOM 1571 C CA . PHE A 1 190 ? -12.862 -2.001 10.979 1.00 88.44 190 PHE A CA 1
ATOM 1572 C C . PHE A 1 190 ? -13.918 -0.955 11.358 1.00 88.44 190 PHE A C 1
ATOM 1574 O O . PHE A 1 190 ? -14.870 -0.745 10.603 1.00 88.44 190 PHE A O 1
ATOM 1581 N N . GLU A 1 191 ? -13.723 -0.268 12.480 1.00 85.88 191 GLU A N 1
ATOM 1582 C CA . GLU A 1 191 ? -14.583 0.815 12.966 1.00 85.88 191 GLU A CA 1
ATOM 1583 C C . GLU A 1 191 ? -14.233 2.172 12.338 1.00 85.88 191 GLU A C 1
ATOM 1585 O O . GLU A 1 191 ? -15.020 3.119 12.401 1.00 85.88 191 GLU A O 1
ATOM 1590 N N . LEU A 1 192 ? -13.073 2.266 11.679 1.00 87.62 192 LEU A N 1
ATOM 1591 C CA . LEU A 1 192 ? -12.636 3.478 10.997 1.00 87.62 192 LEU A CA 1
ATOM 1592 C C . LEU A 1 192 ? -13.635 3.955 9.922 1.00 87.62 192 LEU A C 1
ATOM 1594 O O . LEU A 1 192 ? -14.340 3.151 9.284 1.00 87.62 192 LEU A O 1
ATOM 1598 N N . PRO A 1 193 ? -13.644 5.271 9.624 1.00 87.31 193 PRO A N 1
ATOM 1599 C CA . PRO A 1 193 ? -14.406 5.820 8.511 1.00 87.31 193 PRO A CA 1
ATOM 1600 C C . PRO A 1 193 ? -14.135 5.073 7.201 1.00 87.31 193 PRO A C 1
ATOM 1602 O O . PRO A 1 193 ? -13.028 4.600 6.938 1.00 87.31 193 PRO A O 1
ATOM 1605 N N . ARG A 1 194 ? -15.155 4.994 6.335 1.00 89.62 194 ARG A N 1
ATOM 1606 C CA . ARG A 1 194 ? -15.072 4.267 5.054 1.00 89.62 194 ARG A CA 1
ATOM 1607 C C . ARG A 1 194 ? -13.843 4.680 4.234 1.00 89.62 194 ARG A C 1
ATOM 1609 O O . ARG A 1 194 ? -13.170 3.816 3.684 1.00 89.62 194 ARG A O 1
ATOM 1616 N N . ILE A 1 195 ? -13.548 5.980 4.166 1.00 90.19 195 ILE A N 1
ATOM 1617 C CA . ILE A 1 195 ? -12.410 6.508 3.402 1.00 90.19 195 ILE A CA 1
ATOM 1618 C C . ILE A 1 195 ? -11.064 6.031 3.967 1.00 90.19 195 ILE A C 1
ATOM 1620 O O . ILE A 1 195 ? -10.211 5.561 3.220 1.00 90.19 195 ILE A O 1
ATOM 1624 N N . SER A 1 196 ? -10.918 6.034 5.291 1.00 91.12 196 SER A N 1
ATOM 1625 C CA . SER A 1 196 ? -9.741 5.541 6.004 1.00 91.12 196 SER A CA 1
ATOM 1626 C C . SER A 1 196 ? -9.516 4.048 5.749 1.00 91.12 196 SER A C 1
ATOM 1628 O O . SER A 1 196 ? -8.404 3.625 5.439 1.00 91.12 196 SER A O 1
ATOM 1630 N N . ARG A 1 197 ? -10.589 3.246 5.774 1.00 92.06 197 ARG A N 1
ATOM 1631 C CA . ARG A 1 197 ? -10.528 1.813 5.439 1.00 92.06 197 ARG A CA 1
ATOM 1632 C C . ARG A 1 197 ? -10.130 1.558 3.984 1.00 92.06 197 ARG A C 1
ATOM 1634 O O . ARG A 1 197 ? -9.408 0.598 3.717 1.00 92.06 197 ARG A O 1
ATOM 1641 N N . ILE A 1 198 ? -10.540 2.419 3.048 1.00 94.25 198 ILE A N 1
ATOM 1642 C CA . ILE A 1 198 ? -10.093 2.353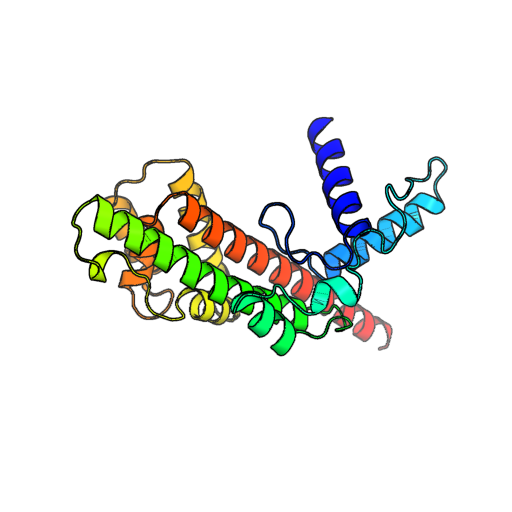 1.646 1.00 94.25 198 ILE A CA 1
ATOM 1643 C C . ILE A 1 198 ? -8.586 2.615 1.549 1.00 94.25 198 ILE A C 1
ATOM 1645 O O . ILE A 1 198 ? -7.891 1.847 0.887 1.00 94.25 198 ILE A O 1
ATOM 1649 N N . TYR A 1 199 ? -8.057 3.633 2.237 1.00 93.62 199 TYR A N 1
ATOM 1650 C CA . TYR A 1 199 ? -6.613 3.899 2.253 1.00 93.62 199 TYR A CA 1
ATOM 1651 C C . TYR A 1 199 ? -5.811 2.708 2.783 1.00 93.62 199 TYR A C 1
ATOM 1653 O O . TYR A 1 199 ? -4.852 2.278 2.142 1.00 93.62 199 TYR A O 1
ATOM 1661 N N . ILE A 1 200 ? -6.242 2.115 3.897 1.00 94.12 200 ILE A N 1
ATOM 1662 C CA . ILE A 1 200 ? -5.581 0.933 4.466 1.00 94.12 200 ILE A CA 1
ATOM 1663 C C . ILE A 1 200 ? -5.680 -0.268 3.512 1.00 94.12 200 ILE A C 1
ATOM 1665 O O . ILE A 1 200 ? -4.689 -0.965 3.295 1.00 94.12 200 ILE A O 1
ATOM 1669 N N . SER A 1 201 ? -6.840 -0.492 2.886 1.00 95.50 201 SER A N 1
ATOM 1670 C CA . SER A 1 201 ? -7.016 -1.572 1.901 1.00 95.50 201 SER A CA 1
ATOM 1671 C C . SER A 1 201 ? -6.053 -1.414 0.723 1.00 95.50 201 SER A C 1
ATOM 1673 O O . SER A 1 201 ? -5.383 -2.363 0.327 1.00 95.50 201 SER A O 1
ATOM 1675 N N . ASN A 1 202 ? -5.940 -0.195 0.199 1.00 95.44 202 ASN A N 1
ATOM 1676 C CA . ASN A 1 202 ? -5.046 0.159 -0.898 1.00 95.44 202 ASN A CA 1
ATOM 1677 C C . ASN A 1 202 ? -3.564 -0.019 -0.535 1.00 95.44 202 ASN A C 1
ATOM 1679 O O . ASN A 1 202 ? -2.773 -0.501 -1.354 1.00 95.44 202 ASN A O 1
ATOM 1683 N N . LEU A 1 203 ? -3.193 0.313 0.704 1.00 96.00 203 LEU A N 1
ATOM 1684 C CA . LEU A 1 203 ? -1.857 0.074 1.245 1.00 96.00 203 LEU A CA 1
ATOM 1685 C C . LEU A 1 203 ? -1.536 -1.430 1.279 1.00 96.00 203 LEU A C 1
ATOM 1687 O O . LEU A 1 203 ? -0.503 -1.853 0.764 1.00 96.00 203 LEU A O 1
ATOM 1691 N N . LEU A 1 204 ? -2.441 -2.252 1.817 1.00 95.44 204 LEU A N 1
ATOM 1692 C CA . LEU A 1 204 ? -2.260 -3.706 1.899 1.00 95.44 204 LEU A CA 1
ATOM 1693 C C . LEU A 1 204 ? -2.264 -4.381 0.518 1.00 95.44 204 LEU A C 1
ATOM 1695 O O . LEU A 1 204 ? -1.466 -5.288 0.277 1.00 95.44 204 LEU A O 1
ATOM 1699 N N . LEU A 1 205 ? -3.097 -3.915 -0.416 1.00 95.62 205 LEU A N 1
ATOM 1700 C CA . LEU A 1 205 ? -3.068 -4.353 -1.817 1.00 95.62 205 LEU A CA 1
ATOM 1701 C C . LEU A 1 205 ? -1.732 -4.015 -2.486 1.00 95.62 205 LEU A C 1
ATOM 1703 O O . LEU A 1 205 ? -1.168 -4.841 -3.207 1.00 95.62 205 LEU A O 1
ATOM 1707 N N . SER A 1 206 ? -1.200 -2.822 -2.222 1.00 95.50 206 SER A N 1
ATOM 1708 C CA . SER A 1 206 ? 0.120 -2.417 -2.709 1.00 95.50 206 SER A CA 1
ATOM 1709 C C . SER A 1 206 ? 1.229 -3.293 -2.118 1.00 95.50 206 SER A C 1
ATOM 1711 O O . SER A 1 206 ? 2.131 -3.693 -2.848 1.00 95.50 206 SER A O 1
ATOM 1713 N N . ALA A 1 207 ? 1.126 -3.676 -0.841 1.00 95.44 207 ALA A N 1
ATOM 1714 C CA . ALA A 1 207 ? 2.055 -4.612 -0.208 1.00 95.44 207 ALA A CA 1
ATOM 1715 C C . ALA A 1 207 ? 2.035 -5.998 -0.879 1.00 95.44 207 ALA A C 1
ATOM 1717 O O . ALA A 1 207 ? 3.086 -6.525 -1.232 1.00 95.44 207 ALA A O 1
ATOM 1718 N N . ILE A 1 208 ? 0.845 -6.557 -1.148 1.00 95.06 208 ILE A N 1
ATOM 1719 C CA . ILE A 1 208 ? 0.690 -7.833 -1.878 1.00 95.06 208 ILE A CA 1
ATOM 1720 C C . ILE A 1 208 ? 1.374 -7.778 -3.244 1.00 95.06 208 ILE A C 1
ATOM 1722 O O . ILE A 1 208 ? 2.002 -8.748 -3.676 1.00 95.06 208 ILE A O 1
ATOM 1726 N N . LYS A 1 209 ? 1.234 -6.650 -3.941 1.00 93.38 209 LYS A N 1
ATOM 1727 C CA . LYS A 1 209 ? 1.850 -6.461 -5.250 1.00 93.38 209 LYS A CA 1
ATOM 1728 C C . LYS A 1 209 ? 3.377 -6.506 -5.162 1.00 93.38 209 LYS A C 1
ATOM 1730 O O . LYS A 1 209 ? 3.988 -7.223 -5.948 1.00 93.38 209 LYS A O 1
ATOM 1735 N N . ILE A 1 210 ? 3.976 -5.826 -4.183 1.00 94.25 210 ILE A N 1
ATOM 1736 C CA . ILE A 1 210 ? 5.431 -5.877 -3.975 1.00 94.25 210 ILE A CA 1
ATOM 1737 C C . ILE A 1 210 ? 5.887 -7.300 -3.616 1.00 94.25 210 ILE A C 1
ATOM 1739 O O . ILE A 1 210 ? 6.860 -7.782 -4.194 1.00 94.25 210 ILE A O 1
ATOM 1743 N N . ASP A 1 211 ? 5.160 -8.011 -2.745 1.00 92.62 211 ASP A N 1
ATOM 1744 C CA . ASP A 1 211 ? 5.488 -9.403 -2.392 1.00 92.62 211 ASP A CA 1
ATOM 1745 C C . ASP A 1 211 ? 5.514 -10.309 -3.632 1.00 92.62 211 ASP A C 1
ATOM 1747 O O . ASP A 1 211 ? 6.379 -11.179 -3.777 1.00 92.62 211 ASP A O 1
ATOM 1751 N N . ARG A 1 212 ? 4.551 -10.121 -4.542 1.00 91.50 212 ARG A N 1
ATOM 1752 C CA . ARG A 1 212 ? 4.484 -10.861 -5.805 1.00 91.50 212 ARG A CA 1
ATOM 1753 C C . ARG A 1 212 ? 5.687 -10.544 -6.691 1.00 91.50 212 ARG A C 1
ATOM 1755 O O . ARG A 1 212 ? 6.309 -11.476 -7.203 1.00 91.50 212 ARG A O 1
ATOM 1762 N N . ASP A 1 213 ? 6.019 -9.267 -6.844 1.00 90.94 213 ASP A N 1
ATOM 1763 C CA . ASP A 1 213 ? 7.155 -8.816 -7.652 1.00 90.94 213 ASP A CA 1
ATOM 1764 C C . ASP A 1 213 ? 8.478 -9.388 -7.107 1.00 90.94 213 ASP A C 1
ATOM 1766 O O . ASP A 1 213 ? 9.305 -9.900 -7.867 1.00 90.94 213 ASP A O 1
ATOM 1770 N N . GLN A 1 214 ? 8.641 -9.414 -5.780 1.00 89.56 214 GLN A N 1
ATOM 1771 C CA . GLN A 1 214 ? 9.799 -10.011 -5.113 1.00 89.56 214 GLN A CA 1
ATOM 1772 C C . GLN A 1 214 ? 9.895 -11.525 -5.340 1.00 89.56 214 GLN A C 1
ATOM 1774 O O . GLN A 1 214 ? 10.975 -12.033 -5.651 1.00 89.56 214 GLN A O 1
ATOM 1779 N N . LYS A 1 215 ? 8.779 -12.258 -5.233 1.00 88.94 215 LYS A N 1
ATOM 1780 C CA . LYS A 1 215 ? 8.747 -13.706 -5.509 1.00 88.94 215 LYS A CA 1
ATOM 1781 C C . LYS A 1 215 ? 9.156 -14.019 -6.950 1.00 88.94 215 LYS A C 1
ATOM 1783 O O . LYS A 1 215 ? 9.955 -14.930 -7.169 1.00 88.94 215 LYS A O 1
ATOM 1788 N N . ILE A 1 216 ? 8.654 -13.251 -7.919 1.00 86.81 216 ILE A N 1
ATOM 1789 C CA . ILE A 1 216 ? 9.007 -13.407 -9.340 1.00 86.81 216 ILE A CA 1
ATOM 1790 C C . ILE A 1 216 ? 10.501 -13.145 -9.550 1.00 86.81 216 ILE A C 1
ATOM 1792 O O . ILE A 1 216 ? 11.182 -13.939 -10.201 1.00 86.81 216 ILE A O 1
ATOM 1796 N N . PHE A 1 217 ? 11.033 -12.074 -8.960 1.00 85.25 217 PHE A N 1
ATOM 1797 C CA . PHE A 1 217 ? 12.452 -11.742 -9.055 1.00 85.25 217 PHE A CA 1
ATOM 1798 C C . PHE A 1 217 ? 13.354 -12.869 -8.523 1.00 85.25 217 PHE A C 1
ATOM 1800 O O . PHE A 1 217 ? 14.290 -13.291 -9.205 1.00 85.25 217 PHE A O 1
ATOM 1807 N N . LEU A 1 218 ? 13.038 -13.417 -7.344 1.00 85.56 218 LEU A N 1
ATOM 1808 C CA . LEU A 1 218 ? 13.781 -14.538 -6.756 1.00 85.56 218 LEU A CA 1
ATOM 1809 C C . LEU A 1 218 ? 13.702 -15.808 -7.616 1.00 85.56 218 LEU A C 1
ATOM 1811 O O . LEU A 1 218 ? 14.703 -16.508 -7.779 1.00 85.56 218 LEU A O 1
ATOM 1815 N N . MET A 1 219 ? 12.539 -16.092 -8.208 1.00 86.62 219 MET A N 1
ATOM 1816 C CA . MET A 1 219 ? 12.367 -17.223 -9.123 1.00 86.62 219 MET A CA 1
ATOM 1817 C C . MET A 1 219 ? 13.271 -17.095 -10.358 1.00 86.62 219 MET A C 1
ATOM 1819 O O . MET A 1 219 ? 13.956 -18.054 -10.713 1.00 86.62 219 MET A O 1
ATOM 1823 N N . ILE A 1 220 ? 13.329 -15.911 -10.977 1.00 85.06 220 ILE A N 1
ATOM 1824 C CA . ILE A 1 220 ? 14.186 -15.648 -12.145 1.00 85.06 220 ILE A CA 1
ATOM 1825 C C . ILE A 1 220 ? 15.668 -15.820 -11.788 1.00 85.06 220 ILE A C 1
ATOM 1827 O O . ILE A 1 220 ? 16.417 -16.430 -12.554 1.00 85.06 220 ILE A O 1
ATOM 1831 N N . LEU A 1 221 ? 16.100 -15.325 -10.624 1.00 83.50 221 LEU A N 1
ATOM 1832 C CA . LEU A 1 221 ? 17.480 -15.501 -10.163 1.00 83.50 221 LEU A CA 1
ATOM 1833 C C . LEU A 1 221 ? 17.843 -16.977 -9.973 1.00 83.50 221 LEU A C 1
ATOM 1835 O O . LEU A 1 221 ? 18.925 -17.396 -10.381 1.00 83.50 221 LEU A O 1
ATOM 1839 N N . ASN A 1 222 ? 16.941 -17.772 -9.399 1.00 83.94 222 ASN A N 1
ATOM 1840 C CA . ASN A 1 222 ? 17.170 -19.202 -9.200 1.00 83.94 222 ASN A CA 1
ATOM 1841 C C . ASN A 1 222 ? 17.245 -19.972 -10.526 1.00 83.94 222 ASN A C 1
ATOM 1843 O O . ASN A 1 222 ? 18.066 -20.877 -10.652 1.00 83.94 222 ASN A O 1
ATOM 1847 N N . LEU A 1 223 ? 16.437 -19.600 -11.524 1.00 84.56 223 LEU A N 1
ATOM 1848 C CA . LEU A 1 223 ? 16.514 -20.190 -12.865 1.00 84.56 223 LEU A CA 1
ATOM 1849 C C . LEU A 1 223 ? 17.846 -19.872 -13.555 1.00 84.56 223 LEU A C 1
ATOM 1851 O O . LEU A 1 223 ? 18.442 -20.763 -14.148 1.00 84.56 223 LEU A O 1
ATOM 1855 N N . ARG A 1 224 ? 18.346 -18.635 -13.428 1.00 80.75 224 ARG A N 1
ATOM 1856 C CA . ARG A 1 224 ? 19.648 -18.233 -13.990 1.00 80.75 224 ARG A CA 1
ATOM 1857 C C . ARG A 1 224 ? 20.837 -18.919 -13.322 1.00 80.75 224 ARG A C 1
ATOM 1859 O O . ARG A 1 224 ? 21.836 -19.169 -13.980 1.00 80.75 224 ARG A O 1
ATOM 1866 N N . LYS A 1 225 ? 20.746 -19.214 -12.022 1.00 77.25 225 LYS A N 1
ATOM 1867 C CA . LYS A 1 225 ? 21.774 -20.007 -11.332 1.00 77.25 225 LYS A CA 1
ATOM 1868 C C . LYS A 1 225 ? 21.816 -21.432 -11.881 1.00 77.25 225 LYS A C 1
ATOM 1870 O O . LYS A 1 225 ? 22.876 -21.889 -12.268 1.00 77.25 225 LYS A O 1
ATOM 1875 N N . LYS A 1 226 ? 20.649 -22.066 -12.041 1.00 70.94 226 LYS A N 1
ATOM 1876 C CA . LYS A 1 226 ? 20.529 -23.423 -12.599 1.00 70.94 226 LYS A CA 1
ATOM 1877 C C . LYS A 1 226 ? 20.942 -23.565 -14.067 1.00 70.94 226 LYS A C 1
ATOM 1879 O O . LYS A 1 226 ? 21.156 -24.684 -14.498 1.00 70.94 226 LYS A O 1
ATOM 1884 N N . SER A 1 227 ? 20.972 -22.486 -14.851 1.00 65.62 227 SER A N 1
ATOM 1885 C CA . SER A 1 227 ? 21.436 -22.527 -16.247 1.00 65.62 227 SER A CA 1
ATOM 1886 C C . SER A 1 227 ? 22.946 -22.337 -16.397 1.00 65.62 227 SER A C 1
ATOM 1888 O O . SER A 1 227 ? 23.461 -22.500 -17.498 1.00 65.62 227 SER A O 1
ATOM 1890 N N . ASN A 1 228 ? 23.622 -21.914 -15.326 1.00 60.53 228 ASN A N 1
ATOM 1891 C CA . ASN A 1 228 ? 25.060 -21.654 -15.301 1.00 60.53 228 ASN A CA 1
ATOM 1892 C C . ASN A 1 228 ? 25.851 -22.760 -14.572 1.00 60.53 228 ASN A C 1
ATOM 1894 O O . ASN A 1 228 ? 27.074 -22.655 -14.512 1.00 60.53 228 ASN A O 1
ATOM 1898 N N . ASP A 1 229 ? 25.153 -23.774 -14.050 1.00 51.28 229 ASP A N 1
ATOM 1899 C CA . ASP A 1 229 ? 25.684 -25.036 -13.518 1.00 51.28 229 ASP A CA 1
ATOM 1900 C C . ASP A 1 229 ? 25.408 -26.162 -14.530 1.00 51.28 229 ASP A C 1
ATOM 1902 O O . ASP A 1 229 ? 26.275 -27.051 -14.686 1.00 51.28 229 ASP A O 1
#

Sequence (229 aa):
MTEFLITNSYRKHMVDSLPNVWMIDGLLVTSAERQEVSNFFEESARSSRPTRHKLPKYQFVPSDQKKKDIYGEWSTKLMSKFAVNETKNIETDMRRLEFIAEWFEEIIKVDCSYVAKKHNIRLESCFLSKNFLRNLIDFRKSHTEMCNMVLVLLVASLQFRIPNEFLGETLNYTNLNKINNPVEDTIKLFELPRISRIYISNLLLSAIKIDRDQKIFLMILNLRKKSND